Protein AF-A0A8H3I2L7-F1 (afdb_monomer_lite)

InterPro domains:
  IPR019446 25S rRNA (uridine-N(3))-methyltransferase BMT5-like [PF10354] (1-152)
  IPR029063 S-adenosyl-L-methionine-dependent methyltransferase superfamily [SSF53335] (18-140)

Radius of gyration: 19.49 Å; chains: 1; bounding box: 41×76×43 Å

Foldseek 3Di:
DEAEELADPVVCCVQEVCVVVVVVVQVPDPPYHYAYNAQLLAAQDPPRRPHPPPDDHQDFQAAQEAEDEADAPPDPDPDQVVRLVVSLVSLLSNLLNCVRRHHPNHKYKYKHFDDPPRVVSVSQVSLVVNQKHFPDKDKDDQVVPPPDADADPRHDDPDDPDGPNPTIMMMTIITGHPPDDSDDDDPPDDDPDDDDDDD

Sequence (199 aa):
MVATSYDTVSTLRSKYPQAASNLAALEAEENCIVRHGVDATKLGKPGVAEGAGGGKAVKKGGFDRVVFNFPHVGGLTKDLNRQVRHNQELLVGFFKAALPLLAPSGSIIVTIFDGEPYELWNIRDLARHVGLKVERSFKFQASAYPGYQHARTLGNIEGGGWKGVDRPARTYIFAVKDGAPQEAPRSKKKNEDSDSDDD

pLDDT: mean 83.23, std 19.26, range [33.75, 98.75]

Secondary structure (DSSP, 8-state):
-EEE-SS-HHHHHHH-TTHHHHHHHHHHSTT-EEE-S--TTSTTSTTTS--TTT--PPPTT-EEEEEEES----SS-S-HHHHHHHHHHHHHHHHHHHGGGEEEEEEEEEEEESSTTTGGG-HHHHHHHTTEEEEEEEE--GGGSTT----BTTB---SS---GGGS-EEEEEEEEPTT--------------------

Structure (mmCIF, N/CA/C/O backbone):
data_AF-A0A8H3I2L7-F1
#
_entry.id   AF-A0A8H3I2L7-F1
#
loop_
_atom_site.group_PDB
_atom_site.id
_atom_site.type_symbol
_atom_site.label_atom_id
_atom_site.label_alt_id
_atom_site.label_comp_id
_atom_site.label_asym_id
_atom_site.label_entity_id
_atom_site.label_seq_id
_atom_site.pdbx_PDB_ins_code
_atom_site.Cartn_x
_atom_site.Cartn_y
_atom_site.Cartn_z
_atom_site.occupancy
_atom_site.B_iso_or_equiv
_atom_site.auth_seq_id
_atom_site.auth_comp_id
_atom_site.auth_asym_id
_atom_site.auth_atom_id
_atom_site.pdbx_PDB_model_num
ATOM 1 N N . MET A 1 1 ? -14.959 -8.636 -1.221 1.00 88.19 1 MET A N 1
ATOM 2 C CA . MET A 1 1 ? -13.610 -8.009 -1.241 1.00 88.19 1 MET A CA 1
ATOM 3 C C . MET A 1 1 ? -13.607 -6.822 -2.205 1.00 88.19 1 MET A C 1
ATOM 5 O O . MET A 1 1 ? -14.416 -6.809 -3.118 1.00 88.19 1 MET A O 1
ATOM 9 N N . VAL A 1 2 ? -12.727 -5.828 -2.037 1.00 92.19 2 VAL A N 1
ATOM 10 C CA . VAL A 1 2 ? -12.500 -4.785 -3.059 1.00 92.19 2 VAL A CA 1
ATOM 11 C C . VAL A 1 2 ? -11.040 -4.841 -3.495 1.00 92.19 2 VAL A C 1
ATOM 13 O O . VAL A 1 2 ? -10.154 -4.669 -2.661 1.00 92.19 2 VAL A O 1
ATOM 16 N N . ALA A 1 3 ? -10.798 -5.090 -4.779 1.00 93.56 3 ALA A N 1
ATOM 17 C CA . ALA A 1 3 ? -9.470 -5.134 -5.378 1.00 93.56 3 ALA A CA 1
ATOM 18 C C . ALA A 1 3 ? -9.266 -3.906 -6.271 1.00 93.56 3 ALA A C 1
ATOM 20 O O . ALA A 1 3 ? -10.126 -3.569 -7.085 1.00 93.56 3 ALA A O 1
ATOM 21 N N . THR A 1 4 ? -8.135 -3.220 -6.119 1.00 93.12 4 THR A N 1
ATOM 22 C CA . THR A 1 4 ? -7.860 -1.970 -6.837 1.00 93.12 4 THR A CA 1
ATOM 23 C C . THR A 1 4 ? -6.488 -1.987 -7.497 1.00 93.12 4 THR A C 1
ATOM 25 O O . THR A 1 4 ? -5.522 -2.411 -6.863 1.00 93.12 4 THR A O 1
ATOM 28 N N . SER A 1 5 ? -6.371 -1.449 -8.712 1.00 93.75 5 SER A N 1
ATOM 29 C CA . SER A 1 5 ? -5.081 -1.156 -9.353 1.00 93.75 5 SER A CA 1
ATOM 30 C C . SER A 1 5 ? -4.942 0.323 -9.707 1.00 93.75 5 SER A C 1
ATOM 32 O O . SER A 1 5 ? -5.925 0.979 -10.052 1.00 93.75 5 SER A O 1
ATOM 34 N N . TYR A 1 6 ? -3.705 0.828 -9.675 1.00 92.94 6 TYR A N 1
ATOM 35 C CA . TYR A 1 6 ? -3.388 2.192 -10.111 1.00 92.94 6 TYR A CA 1
ATOM 36 C C . TYR A 1 6 ? -3.520 2.356 -11.626 1.00 92.94 6 TYR A C 1
ATOM 38 O O . TYR A 1 6 ? -4.138 3.302 -12.100 1.00 92.94 6 TYR A O 1
ATOM 46 N N . ASP A 1 7 ? -2.977 1.408 -12.390 1.00 92.88 7 ASP A N 1
ATOM 47 C CA . ASP A 1 7 ? -3.101 1.408 -13.844 1.00 92.88 7 ASP A CA 1
ATOM 48 C C . ASP A 1 7 ? -4.568 1.216 -14.271 1.00 92.88 7 ASP A C 1
ATOM 50 O O . ASP A 1 7 ? -5.354 0.542 -13.589 1.00 92.88 7 ASP A O 1
ATOM 54 N N . THR A 1 8 ? -4.926 1.781 -15.428 1.00 93.88 8 THR A N 1
ATOM 55 C CA . THR A 1 8 ? -6.157 1.423 -16.147 1.00 93.88 8 THR A CA 1
ATOM 56 C C . THR A 1 8 ? -6.118 -0.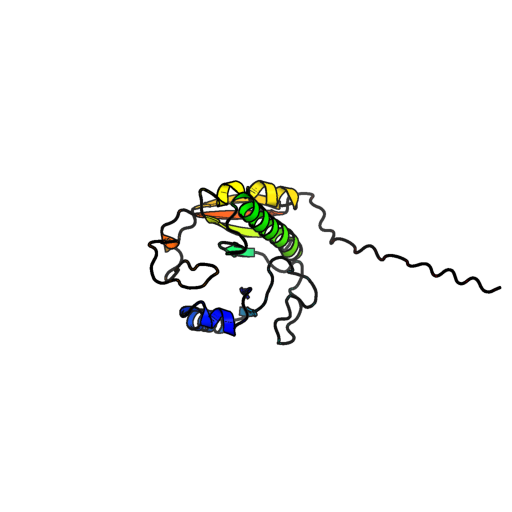054 -16.544 1.00 93.88 8 THR A C 1
ATOM 58 O O . THR A 1 8 ? -5.044 -0.648 -16.653 1.00 93.88 8 THR A O 1
ATOM 61 N N . VAL A 1 9 ? -7.277 -0.659 -16.823 1.00 93.25 9 VAL A N 1
ATOM 62 C CA . VAL A 1 9 ? -7.341 -2.075 -17.230 1.00 93.25 9 VAL A CA 1
ATOM 63 C C . VAL A 1 9 ? -6.502 -2.369 -18.483 1.00 93.25 9 VAL A C 1
ATOM 65 O O . VAL A 1 9 ? -5.850 -3.409 -18.555 1.00 93.25 9 VAL A O 1
ATOM 68 N N . SER A 1 10 ? -6.461 -1.440 -19.446 1.00 93.44 10 SER A N 1
ATOM 69 C CA . SER A 1 10 ? -5.661 -1.569 -20.669 1.00 93.44 10 SER A CA 1
ATOM 70 C C . SER A 1 10 ? -4.161 -1.568 -20.370 1.00 93.44 10 SER A C 1
ATOM 72 O O . SER A 1 10 ? -3.449 -2.478 -20.792 1.00 93.44 10 SER A O 1
ATOM 74 N N . THR A 1 11 ? -3.688 -0.602 -19.580 1.00 93.69 11 THR A N 1
ATOM 75 C CA . THR A 1 11 ? -2.281 -0.507 -19.170 1.00 93.69 11 THR A CA 1
ATOM 76 C C . THR A 1 11 ? -1.864 -1.711 -18.329 1.00 93.69 11 THR A C 1
ATOM 78 O O . THR A 1 11 ? -0.794 -2.274 -18.552 1.00 93.69 11 THR A O 1
ATOM 81 N N . LEU A 1 12 ? -2.721 -2.152 -17.404 1.00 93.12 12 LEU A N 1
ATOM 82 C CA . LEU A 1 12 ? -2.476 -3.322 -16.564 1.00 93.12 12 LEU A CA 1
ATOM 83 C C . LEU A 1 12 ? -2.276 -4.586 -17.416 1.00 93.12 12 LEU A C 1
ATOM 85 O O . LEU A 1 12 ? -1.280 -5.286 -17.247 1.00 93.12 12 LEU A O 1
ATOM 89 N N . ARG A 1 13 ? -3.177 -4.851 -18.373 1.00 93.44 13 ARG A N 1
ATOM 90 C CA . ARG A 1 13 ? -3.076 -6.007 -19.284 1.00 93.44 13 ARG A CA 1
ATOM 91 C C . ARG A 1 13 ? -1.855 -5.932 -20.200 1.00 93.44 13 ARG A C 1
ATOM 93 O O . ARG A 1 13 ? -1.279 -6.965 -20.515 1.00 93.44 13 ARG A O 1
ATOM 100 N N . SER A 1 14 ? -1.443 -4.727 -20.597 1.00 92.19 14 SER A N 1
ATOM 101 C CA . SER A 1 14 ? -0.243 -4.538 -21.416 1.00 92.19 14 SER A CA 1
ATOM 102 C C . SER A 1 14 ? 1.053 -4.771 -20.635 1.00 92.19 14 SER A C 1
ATOM 104 O O . SER A 1 14 ? 1.995 -5.327 -21.190 1.00 92.19 14 SER A O 1
ATOM 106 N N . LYS A 1 15 ? 1.131 -4.328 -19.374 1.00 90.62 15 LYS A N 1
ATOM 107 C CA . LYS A 1 15 ? 2.342 -4.455 -18.544 1.00 90.62 15 LYS A CA 1
ATOM 108 C C . LYS A 1 15 ? 2.538 -5.859 -17.973 1.00 90.62 15 LYS A C 1
ATOM 110 O O . LYS A 1 15 ? 3.674 -6.269 -17.727 1.00 90.62 15 LYS A O 1
ATOM 115 N N . TYR A 1 16 ? 1.437 -6.561 -17.711 1.00 91.00 16 TYR A N 1
ATOM 116 C CA . TYR A 1 16 ? 1.426 -7.821 -16.976 1.00 91.00 16 TYR A CA 1
ATOM 117 C C . TYR A 1 16 ? 0.598 -8.861 -17.748 1.00 91.00 16 TYR A C 1
ATOM 119 O O . TYR A 1 16 ? -0.628 -8.878 -17.615 1.00 91.00 16 TYR A O 1
ATOM 127 N N . PRO A 1 17 ? 1.232 -9.754 -18.531 1.00 88.81 17 PRO A N 1
ATOM 128 C CA . PRO A 1 17 ? 0.531 -10.802 -19.280 1.00 88.81 17 PRO A CA 1
ATOM 129 C C . PRO A 1 17 ? -0.399 -11.668 -18.412 1.00 88.81 17 PRO A C 1
ATOM 131 O O . PRO A 1 17 ? -1.497 -12.031 -18.828 1.00 88.81 17 PRO A O 1
ATOM 134 N N . GLN A 1 18 ? -0.002 -11.927 -17.164 1.00 89.50 18 GLN A N 1
ATOM 135 C CA . GLN A 1 18 ? -0.777 -12.673 -16.170 1.00 89.50 18 GLN A CA 1
ATOM 136 C C . GLN A 1 18 ? -1.976 -11.899 -15.591 1.00 89.50 18 GLN A C 1
ATOM 138 O O . GLN A 1 18 ? -2.785 -12.469 -14.861 1.00 89.50 18 GLN A O 1
ATOM 143 N N . ALA A 1 19 ? -2.121 -10.599 -15.875 1.00 92.94 19 ALA A N 1
ATOM 144 C CA . ALA A 1 19 ? -3.238 -9.817 -15.348 1.00 92.94 19 ALA A CA 1
ATOM 145 C C . ALA A 1 19 ? -4.587 -10.361 -15.823 1.00 92.94 19 ALA A C 1
ATOM 147 O O . ALA A 1 19 ? -5.535 -10.345 -15.051 1.00 92.94 19 ALA A O 1
ATOM 148 N N . ALA A 1 20 ? -4.683 -10.877 -17.052 1.00 93.06 20 ALA A N 1
ATOM 149 C CA . ALA A 1 20 ? -5.943 -11.399 -17.576 1.00 93.06 20 ALA A CA 1
ATOM 150 C C . ALA A 1 20 ? -6.497 -12.553 -16.721 1.00 93.06 20 ALA A C 1
ATOM 152 O O . ALA A 1 20 ? -7.667 -12.517 -16.346 1.00 93.06 20 ALA A O 1
ATOM 153 N N . SER A 1 21 ? -5.657 -13.530 -16.363 1.00 93.88 21 SER A N 1
ATOM 154 C CA . SER A 1 21 ? -6.062 -14.649 -15.504 1.00 93.88 21 SER A CA 1
ATOM 155 C C . SER A 1 21 ? -6.340 -14.203 -14.070 1.00 93.88 21 SER A C 1
ATOM 157 O O . SER A 1 21 ? -7.305 -14.662 -13.469 1.00 93.88 21 SER A O 1
ATOM 159 N N . ASN A 1 22 ? -5.542 -13.273 -13.533 1.00 94.12 22 ASN A N 1
ATOM 160 C CA . ASN A 1 22 ? -5.754 -12.742 -12.184 1.00 94.12 22 ASN A CA 1
ATOM 161 C C . ASN A 1 22 ? -7.081 -11.980 -12.071 1.00 94.12 22 ASN A C 1
ATOM 163 O O . ASN A 1 22 ? -7.787 -12.127 -11.079 1.00 94.12 22 ASN A O 1
ATOM 167 N N . LEU A 1 23 ? -7.429 -11.177 -13.082 1.00 94.75 23 LEU A N 1
ATOM 168 C CA . LEU A 1 23 ? -8.702 -10.457 -13.124 1.00 94.75 23 LEU A CA 1
ATOM 169 C C . LEU A 1 23 ? -9.877 -11.421 -13.244 1.00 94.75 23 LEU A C 1
ATOM 171 O O . LEU A 1 23 ? -10.812 -11.298 -12.467 1.00 94.75 23 LEU A O 1
ATOM 175 N N . ALA A 1 24 ? -9.790 -12.415 -14.133 1.00 94.75 24 ALA A N 1
ATOM 176 C CA . ALA A 1 24 ? -10.836 -13.425 -14.270 1.00 94.75 24 ALA A CA 1
ATOM 177 C C . ALA A 1 24 ? -11.074 -14.188 -12.955 1.00 94.75 24 ALA A C 1
ATOM 179 O O . ALA A 1 24 ? -12.219 -14.398 -12.568 1.00 94.75 24 ALA A O 1
ATOM 180 N N . ALA A 1 25 ? -10.002 -14.549 -12.238 1.00 94.88 25 ALA A N 1
ATOM 181 C CA . ALA A 1 25 ? -10.115 -15.175 -10.924 1.00 94.88 25 ALA A CA 1
ATOM 182 C C . ALA A 1 25 ? -10.798 -14.247 -9.906 1.00 94.88 25 ALA A C 1
ATOM 184 O O . ALA A 1 25 ? -11.703 -14.678 -9.208 1.00 94.88 25 ALA A O 1
ATOM 185 N N . LEU A 1 26 ? -10.416 -12.966 -9.849 1.00 94.50 26 LEU A N 1
ATOM 186 C CA . LEU A 1 26 ? -11.034 -11.993 -8.941 1.00 94.50 26 LEU A CA 1
ATOM 187 C C . LEU A 1 26 ? -12.505 -11.719 -9.265 1.00 94.50 26 LEU A C 1
ATOM 189 O O . LEU A 1 26 ? -13.293 -11.548 -8.346 1.00 94.50 26 LEU A O 1
ATOM 193 N N . GLU A 1 27 ? -12.863 -11.635 -10.543 1.00 92.81 27 GLU A N 1
ATOM 194 C CA . GLU A 1 27 ? -14.232 -11.378 -11.008 1.00 92.81 27 GLU A CA 1
ATOM 195 C C . GLU A 1 27 ? -15.152 -12.590 -10.803 1.00 92.81 27 GLU A C 1
ATOM 197 O O . GLU A 1 27 ? -16.362 -12.418 -10.675 1.00 92.81 27 GLU A O 1
ATOM 202 N N . ALA A 1 28 ? -14.588 -13.800 -10.739 1.00 95.06 28 ALA A N 1
ATOM 203 C CA . ALA A 1 28 ? -15.321 -15.018 -10.409 1.00 95.06 28 ALA A CA 1
ATOM 204 C C . ALA A 1 28 ? -15.640 -15.150 -8.907 1.00 95.06 28 ALA A C 1
ATOM 206 O O . ALA A 1 28 ? -16.542 -15.903 -8.544 1.00 95.06 28 ALA A O 1
ATOM 207 N N . GLU A 1 29 ? -14.924 -14.433 -8.034 1.00 93.62 29 GLU A N 1
ATOM 208 C CA . GLU A 1 29 ? -15.165 -14.453 -6.589 1.00 93.62 29 GLU A CA 1
ATOM 209 C C . GLU A 1 29 ? -16.443 -13.690 -6.223 1.00 93.62 29 GLU A C 1
ATOM 211 O O . GLU A 1 29 ? -16.619 -12.509 -6.547 1.00 93.62 29 GLU A O 1
ATOM 216 N N . GLU A 1 30 ? -17.324 -14.342 -5.464 1.00 91.56 30 GLU A N 1
ATOM 217 C CA . GLU A 1 30 ? -18.565 -13.722 -5.016 1.00 91.56 30 GLU A CA 1
ATOM 218 C C . GLU A 1 30 ? -18.274 -12.481 -4.154 1.00 91.56 30 GLU A C 1
ATOM 220 O O . GLU A 1 30 ? -17.396 -12.468 -3.285 1.00 91.56 30 GLU A O 1
ATOM 225 N N . ASN A 1 31 ? -19.028 -11.403 -4.379 1.00 86.12 31 ASN A N 1
ATOM 226 C CA . ASN A 1 31 ? -18.872 -10.137 -3.658 1.00 86.12 31 ASN A CA 1
ATOM 227 C C . ASN A 1 31 ? -17.474 -9.494 -3.810 1.00 86.12 31 ASN A C 1
ATOM 229 O O . ASN A 1 31 ? -17.070 -8.670 -2.975 1.00 86.12 31 ASN A O 1
ATOM 233 N N . CYS A 1 32 ? -16.712 -9.848 -4.850 1.00 90.25 32 CYS A N 1
ATOM 234 C CA . CYS A 1 32 ? -15.482 -9.164 -5.224 1.00 90.25 32 CYS A CA 1
ATOM 235 C C . CYS A 1 32 ? -15.772 -8.004 -6.185 1.00 90.25 32 CYS A C 1
ATOM 237 O O . CYS A 1 32 ? -16.440 -8.160 -7.201 1.00 90.25 32 CYS A O 1
ATOM 239 N N . ILE A 1 33 ? -15.277 -6.811 -5.857 1.00 90.50 33 ILE A N 1
ATOM 240 C CA . ILE A 1 33 ? -15.399 -5.621 -6.702 1.00 90.50 33 ILE A CA 1
ATOM 241 C C . ILE A 1 33 ? -14.002 -5.244 -7.176 1.00 90.50 33 ILE A C 1
ATOM 243 O O . ILE A 1 33 ? -13.157 -4.865 -6.363 1.00 90.50 33 ILE A O 1
ATOM 247 N N . VAL A 1 34 ? -13.779 -5.296 -8.486 1.00 91.81 34 VAL A N 1
ATOM 248 C CA . VAL A 1 34 ? -12.514 -4.899 -9.113 1.00 91.81 34 VAL A CA 1
ATOM 249 C C . VAL A 1 34 ? -12.618 -3.461 -9.628 1.00 91.81 34 VAL A C 1
ATOM 251 O O . VAL A 1 34 ? -13.594 -3.090 -10.278 1.00 91.81 34 VAL A O 1
ATOM 254 N N . ARG A 1 35 ? -11.627 -2.617 -9.312 1.00 91.75 35 ARG A N 1
ATOM 255 C CA . ARG A 1 35 ? -11.541 -1.222 -9.781 1.00 91.75 35 ARG A CA 1
ATOM 256 C C . ARG A 1 35 ? -10.142 -0.907 -10.314 1.00 91.75 35 ARG A C 1
ATOM 258 O O . ARG A 1 35 ? -9.137 -1.366 -9.778 1.00 91.75 35 ARG A O 1
ATOM 265 N N . HIS A 1 36 ? -10.080 -0.063 -11.334 1.00 92.75 36 HIS A N 1
ATOM 266 C CA . HIS A 1 36 ? -8.841 0.360 -11.993 1.00 92.75 36 HIS A CA 1
ATOM 267 C C . HIS A 1 36 ? -8.719 1.885 -11.979 1.00 92.75 36 HIS A C 1
ATOM 269 O O . HIS A 1 36 ? -9.726 2.574 -11.811 1.00 92.75 36 HIS A O 1
ATOM 275 N N . GLY A 1 37 ? -7.510 2.417 -12.173 1.00 91.62 37 GLY A N 1
ATOM 276 C CA . GLY A 1 37 ? -7.281 3.865 -12.109 1.00 91.62 37 GLY A CA 1
ATOM 277 C C . GLY A 1 37 ? -7.318 4.438 -10.688 1.00 91.62 37 GLY A C 1
ATOM 278 O O . GLY A 1 37 ? -7.550 5.632 -10.516 1.00 91.62 37 GLY A O 1
ATOM 279 N N . VAL A 1 38 ? -7.151 3.602 -9.659 1.00 91.56 38 VAL A N 1
ATOM 280 C CA . VAL A 1 38 ? -7.304 4.013 -8.259 1.00 91.56 38 VAL A CA 1
ATOM 281 C C . VAL A 1 38 ? -5.963 4.467 -7.690 1.00 91.56 38 VAL A C 1
ATOM 283 O O . VAL A 1 38 ? -5.046 3.673 -7.486 1.00 91.56 38 VAL A O 1
ATOM 286 N N . ASP A 1 39 ? -5.874 5.753 -7.361 1.00 93.19 39 ASP A N 1
ATOM 287 C CA . ASP A 1 39 ? -4.757 6.320 -6.607 1.00 93.19 39 ASP A CA 1
ATOM 288 C C . ASP A 1 39 ? -4.913 6.013 -5.108 1.00 93.19 39 ASP A C 1
ATOM 290 O O . ASP A 1 39 ? -5.777 6.565 -4.417 1.00 93.19 39 ASP A O 1
ATOM 294 N N . ALA A 1 40 ? -4.041 5.142 -4.596 1.00 94.56 40 ALA A N 1
ATOM 295 C CA . ALA A 1 40 ? -4.032 4.706 -3.202 1.00 94.56 40 ALA A CA 1
ATOM 296 C C . ALA A 1 40 ? -3.800 5.853 -2.194 1.00 94.56 40 ALA A C 1
ATOM 298 O O . ALA A 1 40 ? -4.120 5.708 -1.018 1.00 94.56 40 ALA A O 1
ATOM 299 N N . THR A 1 41 ? -3.296 7.013 -2.628 1.00 94.75 41 THR A N 1
ATOM 300 C CA . THR A 1 41 ? -3.127 8.208 -1.776 1.00 94.75 41 THR A CA 1
ATOM 301 C C . THR A 1 41 ? -4.380 9.084 -1.703 1.00 94.75 41 THR A C 1
ATOM 303 O O . THR A 1 41 ? -4.429 10.070 -0.964 1.00 94.75 41 THR A O 1
ATOM 306 N N . LYS A 1 42 ? -5.417 8.738 -2.469 1.00 91.12 42 LYS A N 1
ATOM 307 C CA . LYS A 1 42 ? -6.661 9.505 -2.601 1.00 91.12 42 LYS A CA 1
ATOM 308 C C . LYS A 1 42 ? -7.907 8.656 -2.313 1.00 91.12 42 LYS A C 1
ATOM 310 O O . LYS A 1 42 ? -9.017 9.043 -2.679 1.00 91.12 42 LYS A O 1
ATOM 315 N N . LEU A 1 43 ? -7.732 7.528 -1.624 1.00 86.12 43 LEU A N 1
ATOM 316 C CA . LEU A 1 43 ? -8.821 6.678 -1.144 1.00 86.12 43 LEU A CA 1
ATOM 317 C C . LEU A 1 43 ? -9.819 7.471 -0.279 1.00 86.12 43 LEU A C 1
ATOM 319 O O . LEU A 1 43 ? -9.456 8.412 0.427 1.00 86.12 43 LEU A O 1
ATOM 323 N N . GLY A 1 44 ? -11.101 7.105 -0.361 1.00 68.25 44 GLY A N 1
ATOM 324 C CA . GLY A 1 44 ? -12.172 7.721 0.432 1.00 68.25 44 GLY A CA 1
ATOM 325 C C . GLY A 1 44 ? -12.623 9.119 -0.020 1.00 68.25 44 GLY A C 1
ATOM 326 O O . GLY A 1 44 ? -13.533 9.677 0.596 1.00 68.25 44 GLY A O 1
ATOM 327 N N . LYS A 1 45 ? -12.037 9.686 -1.085 1.00 65.50 45 LYS A N 1
ATOM 328 C CA . LYS A 1 45 ? -12.558 10.899 -1.735 1.00 65.50 45 LYS A CA 1
ATOM 329 C C . LYS A 1 45 ? -13.718 10.553 -2.689 1.00 65.50 45 LYS A C 1
ATOM 331 O O . LYS A 1 45 ? -13.611 9.550 -3.405 1.00 65.50 45 LYS A O 1
ATOM 336 N N . PRO A 1 46 ? -14.795 11.365 -2.737 1.00 53.16 46 PRO A N 1
ATOM 337 C CA . PRO A 1 46 ? -15.819 11.261 -3.783 1.00 53.16 46 PRO A CA 1
ATOM 338 C C . PRO A 1 46 ? -15.157 11.296 -5.171 1.00 53.16 46 PRO A C 1
ATOM 340 O O . PRO A 1 46 ? -14.199 12.048 -5.355 1.00 53.16 46 PRO A O 1
ATOM 343 N N . GLY A 1 47 ? -15.592 10.458 -6.116 1.00 53.03 47 GLY A N 1
ATOM 344 C CA . GLY A 1 47 ? -15.032 10.425 -7.476 1.00 53.03 47 GLY A CA 1
ATOM 345 C C . GLY A 1 47 ? -13.721 9.650 -7.682 1.00 53.03 47 GLY A C 1
ATOM 346 O O . GLY A 1 47 ? -13.426 9.262 -8.803 1.00 53.03 47 GLY A O 1
ATOM 347 N N . VAL A 1 48 ? -12.924 9.354 -6.644 1.00 48.09 48 VAL A N 1
ATOM 348 C CA . VAL A 1 48 ? -11.628 8.645 -6.827 1.00 48.09 48 VAL A CA 1
ATOM 349 C C . VAL A 1 48 ? -11.774 7.124 -6.780 1.00 48.09 48 VAL A C 1
ATOM 351 O O . VAL A 1 48 ? -10.988 6.386 -7.367 1.00 48.09 48 VAL A O 1
ATOM 354 N N . ALA A 1 49 ? -12.813 6.639 -6.103 1.00 46.34 49 ALA A N 1
ATOM 355 C CA . ALA A 1 49 ? -13.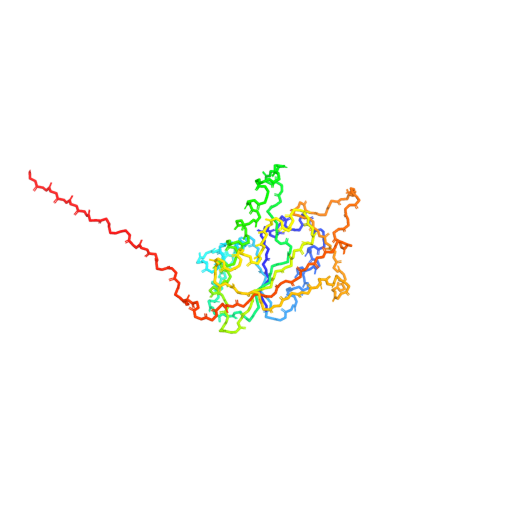195 5.236 -6.180 1.00 46.34 49 ALA A CA 1
ATOM 356 C C . ALA A 1 49 ? -14.210 4.966 -7.306 1.00 46.34 49 ALA A C 1
ATOM 358 O O . ALA A 1 49 ? -14.600 3.819 -7.509 1.00 46.34 49 ALA A O 1
ATOM 359 N N . GLU A 1 50 ? -14.624 5.998 -8.035 1.00 42.59 50 GLU A N 1
ATOM 360 C CA . GLU A 1 50 ? -15.422 5.894 -9.252 1.00 42.59 50 GLU A CA 1
ATOM 361 C C . GLU A 1 50 ? -14.464 5.638 -10.421 1.00 42.59 50 GLU A C 1
ATOM 363 O O . GLU A 1 50 ? -14.198 6.501 -11.250 1.00 42.59 50 GLU A O 1
ATOM 368 N N . GLY A 1 51 ? -13.913 4.421 -10.496 1.00 39.16 51 GLY A N 1
ATOM 369 C CA . GLY A 1 51 ? -13.467 3.917 -11.799 1.00 39.16 51 GLY A CA 1
ATOM 370 C C . GLY A 1 51 ? -14.626 4.053 -12.796 1.00 39.16 51 GLY A C 1
ATOM 371 O O . GLY A 1 51 ? -15.774 4.010 -12.354 1.00 39.16 51 GLY A O 1
ATOM 372 N N . ALA A 1 52 ? -14.319 4.251 -14.084 1.00 36.97 52 ALA A N 1
ATOM 373 C CA . ALA A 1 52 ? -15.182 4.669 -15.208 1.00 36.97 52 ALA A CA 1
ATOM 374 C C . ALA A 1 52 ? -16.510 3.887 -15.440 1.00 36.97 52 ALA A C 1
ATOM 376 O O . ALA A 1 52 ? -16.800 3.436 -16.541 1.00 36.97 52 ALA A O 1
ATOM 377 N N . GLY A 1 53 ? -17.334 3.735 -14.409 1.00 37.34 53 GLY A N 1
ATOM 378 C CA . GLY A 1 53 ? -18.497 2.856 -14.340 1.00 37.34 53 GLY A CA 1
ATOM 379 C C . GLY A 1 53 ? -19.393 3.141 -13.130 1.00 37.34 53 GLY A C 1
ATOM 380 O O . GLY A 1 53 ? -19.974 2.214 -12.578 1.00 37.34 53 GLY A O 1
ATOM 381 N N . GLY A 1 54 ? -19.485 4.401 -12.678 1.00 37.59 54 GLY A N 1
ATOM 382 C CA . GLY A 1 54 ? -20.541 4.853 -11.752 1.00 37.59 54 GLY A CA 1
ATOM 383 C C . GLY A 1 54 ? -20.626 4.112 -10.408 1.00 37.59 54 GLY A C 1
ATOM 384 O O . GLY A 1 54 ? -21.701 4.009 -9.818 1.00 37.59 54 GLY A O 1
ATOM 385 N N . GLY A 1 55 ? -19.519 3.546 -9.922 1.00 44.16 55 GLY A N 1
ATOM 386 C CA . GLY A 1 55 ? -19.507 2.744 -8.700 1.00 44.16 55 GLY A CA 1
ATOM 387 C C . GLY A 1 55 ? -19.553 3.598 -7.431 1.00 44.16 55 GLY A C 1
ATOM 388 O O . GLY A 1 55 ? -18.724 4.485 -7.256 1.00 44.16 55 GLY A O 1
ATOM 389 N N . LYS A 1 56 ? -20.461 3.279 -6.494 1.00 49.66 56 LYS A N 1
ATOM 390 C CA . LYS A 1 56 ? -20.576 3.951 -5.182 1.00 49.66 56 LYS A CA 1
ATOM 391 C C . LYS A 1 56 ? -19.208 4.134 -4.501 1.00 49.66 56 LYS A C 1
ATOM 393 O O . LYS A 1 56 ? -18.360 3.226 -4.517 1.00 49.66 56 LYS A O 1
ATOM 398 N N . ALA A 1 57 ? -19.027 5.295 -3.865 1.00 56.19 57 ALA A N 1
ATOM 399 C CA . ALA A 1 57 ? -17.867 5.609 -3.038 1.00 56.19 57 ALA A CA 1
ATOM 400 C C . ALA A 1 57 ? -17.584 4.487 -2.025 1.00 56.19 57 ALA A C 1
ATOM 402 O O . ALA A 1 57 ? -18.502 3.877 -1.472 1.00 56.19 57 ALA A O 1
ATOM 403 N N . VAL A 1 58 ? -16.302 4.212 -1.784 1.00 65.00 58 VAL A N 1
ATOM 404 C CA . VAL A 1 58 ? -15.879 3.219 -0.791 1.00 65.00 58 VAL A CA 1
ATOM 405 C C . VAL A 1 58 ? -16.359 3.682 0.587 1.00 65.00 58 VAL A C 1
ATOM 407 O O . VAL A 1 58 ? -16.022 4.782 1.028 1.00 65.00 58 VAL A O 1
ATOM 410 N N . LYS A 1 59 ? -17.190 2.863 1.244 1.00 67.50 59 LYS A N 1
ATOM 411 C CA . LYS A 1 59 ? -17.814 3.197 2.530 1.00 67.50 59 LYS A CA 1
ATOM 412 C C . LYS A 1 59 ? -16.729 3.437 3.589 1.00 67.50 59 LYS A C 1
ATOM 414 O O . LYS A 1 59 ? -15.879 2.577 3.810 1.00 67.50 59 LYS A O 1
ATOM 419 N N . LYS A 1 60 ? -16.780 4.596 4.256 1.00 75.94 60 LYS A N 1
ATOM 420 C CA . LYS A 1 60 ? -15.963 4.867 5.450 1.00 75.94 60 LYS A CA 1
ATOM 421 C C . LYS A 1 60 ? -16.301 3.860 6.550 1.00 75.94 60 LYS A C 1
ATOM 423 O O . LYS A 1 60 ? -17.462 3.479 6.691 1.00 75.94 60 LYS A O 1
ATOM 428 N N . GLY A 1 61 ? -15.304 3.452 7.328 1.00 79.81 61 GLY A N 1
ATOM 429 C CA . GLY A 1 61 ? -15.513 2.539 8.453 1.00 79.81 61 GLY A CA 1
ATOM 430 C C . GLY A 1 61 ? -15.898 1.101 8.083 1.00 79.81 61 GLY A C 1
ATOM 431 O O . GLY A 1 61 ? -16.461 0.401 8.917 1.00 79.81 61 GLY A O 1
ATOM 432 N N . GLY A 1 62 ? -15.691 0.680 6.831 1.00 86.44 62 GLY A N 1
ATOM 433 C CA . GLY A 1 62 ? -16.219 -0.582 6.303 1.00 86.44 62 GLY A CA 1
ATOM 434 C C . GLY A 1 62 ? -15.215 -1.728 6.171 1.00 86.44 62 GLY A C 1
ATOM 435 O O . GLY A 1 62 ? -15.631 -2.820 5.800 1.00 86.44 62 GLY A O 1
ATOM 436 N N . PHE A 1 63 ? -13.920 -1.497 6.412 1.00 93.06 63 PHE A N 1
ATOM 437 C CA . PHE A 1 63 ? -12.871 -2.484 6.131 1.00 93.06 63 PHE A CA 1
ATOM 438 C C . PHE A 1 63 ? -12.190 -2.978 7.401 1.00 93.06 63 PHE A C 1
ATOM 440 O O . PHE A 1 63 ? -11.551 -2.204 8.113 1.00 93.06 63 PHE A O 1
ATOM 447 N N . ASP A 1 64 ? -12.227 -4.289 7.630 1.00 95.62 64 ASP A N 1
ATOM 448 C CA . ASP A 1 64 ? -11.425 -4.930 8.678 1.00 95.62 64 ASP A CA 1
ATOM 449 C C . ASP A 1 64 ? -9.933 -4.920 8.329 1.00 95.62 64 ASP A C 1
ATOM 451 O O . ASP A 1 64 ? -9.064 -4.838 9.199 1.00 95.62 64 ASP A O 1
ATOM 455 N N . ARG A 1 65 ? -9.612 -5.007 7.033 1.00 96.81 65 ARG A N 1
ATOM 456 C CA . ARG A 1 65 ? -8.241 -5.051 6.518 1.00 96.81 65 ARG A CA 1
ATOM 457 C C . ARG A 1 65 ? -8.132 -4.205 5.252 1.00 96.81 65 ARG A C 1
ATOM 459 O O . ARG A 1 65 ? -8.905 -4.391 4.316 1.00 96.81 65 ARG A O 1
ATOM 466 N N . VAL A 1 66 ? -7.137 -3.322 5.206 1.00 97.25 66 VAL A N 1
ATOM 467 C CA . VAL A 1 66 ? -6.719 -2.611 3.987 1.00 97.25 66 VAL A CA 1
ATOM 468 C C . VAL A 1 66 ? -5.274 -2.993 3.694 1.00 97.25 66 VAL A C 1
ATOM 470 O O . VAL A 1 66 ? -4.403 -2.794 4.536 1.00 97.25 66 VAL A O 1
ATOM 473 N N . VAL A 1 67 ? -5.013 -3.571 2.522 1.00 98.00 67 VAL A N 1
ATOM 474 C CA . VAL A 1 67 ? -3.715 -4.179 2.191 1.00 98.00 67 VAL A CA 1
ATOM 475 C C . VAL A 1 67 ? -3.047 -3.419 1.049 1.00 98.00 67 VAL A C 1
ATOM 477 O O . VAL A 1 67 ? -3.683 -3.171 0.028 1.00 98.00 67 VAL A O 1
ATOM 480 N N . PHE A 1 68 ? -1.759 -3.097 1.191 1.00 98.00 68 PHE A N 1
ATOM 481 C CA . PHE A 1 68 ? -0.934 -2.563 0.107 1.00 98.00 68 PHE A CA 1
ATOM 482 C C . PHE A 1 68 ? 0.418 -3.278 0.071 1.00 98.00 68 PHE A C 1
ATOM 484 O O . PHE A 1 68 ? 1.304 -3.037 0.891 1.00 98.00 68 PHE A O 1
ATOM 491 N N . ASN A 1 69 ? 0.569 -4.205 -0.872 1.00 95.81 69 ASN A N 1
ATOM 492 C CA . ASN A 1 69 ? 1.788 -4.992 -1.015 1.00 95.81 69 ASN A CA 1
ATOM 493 C C . ASN A 1 69 ? 2.764 -4.313 -1.977 1.00 95.81 69 ASN A C 1
ATOM 495 O O . ASN A 1 69 ? 2.406 -3.998 -3.107 1.00 95.81 69 ASN A O 1
ATOM 499 N N . PHE A 1 70 ? 3.999 -4.134 -1.513 1.00 95.81 70 PHE A N 1
ATOM 500 C CA . PHE A 1 70 ? 5.133 -3.564 -2.241 1.00 95.81 70 PHE A CA 1
ATOM 501 C C . PHE A 1 70 ? 4.861 -2.181 -2.865 1.00 95.81 70 PHE A C 1
ATOM 503 O O . PHE A 1 70 ? 5.124 -1.987 -4.053 1.00 95.81 70 PHE A O 1
ATOM 510 N N . PRO A 1 71 ? 4.351 -1.200 -2.089 1.00 95.94 71 PRO A N 1
ATOM 511 C CA . PRO A 1 71 ? 4.140 0.152 -2.593 1.00 95.94 71 PRO A CA 1
ATOM 512 C C . PRO A 1 71 ? 5.463 0.771 -3.048 1.00 95.94 71 PRO A C 1
ATOM 514 O O . PRO A 1 71 ? 6.430 0.820 -2.287 1.00 95.94 71 PRO A O 1
ATOM 517 N N . HIS A 1 72 ? 5.505 1.255 -4.288 1.00 94.06 72 HIS A N 1
ATOM 518 C CA . HIS A 1 72 ? 6.661 1.951 -4.840 1.00 94.06 72 HIS A CA 1
ATOM 519 C C . HIS A 1 72 ? 6.215 2.878 -5.980 1.00 94.06 72 HIS A C 1
ATOM 521 O O . HIS A 1 72 ? 5.432 2.465 -6.832 1.00 94.06 72 HIS A O 1
ATOM 527 N N . VAL A 1 73 ? 6.728 4.111 -6.038 1.00 91.31 73 VAL A N 1
ATOM 528 C CA . VAL A 1 73 ? 6.343 5.080 -7.092 1.00 91.31 73 VAL A CA 1
ATOM 529 C C . VAL A 1 73 ? 6.913 4.720 -8.467 1.00 91.31 73 VAL A C 1
ATOM 531 O O . VAL A 1 73 ? 6.238 4.858 -9.476 1.00 91.31 73 VAL A O 1
ATOM 534 N N . GLY A 1 74 ? 8.142 4.195 -8.493 1.00 84.81 74 GLY A N 1
ATOM 535 C CA . GLY A 1 74 ? 8.808 3.653 -9.681 1.00 84.81 74 GLY A CA 1
ATOM 536 C C . GLY A 1 74 ? 9.258 4.716 -10.685 1.00 84.81 74 GLY A C 1
ATOM 537 O O . GLY A 1 74 ? 8.471 5.531 -11.138 1.00 84.81 74 GLY A O 1
ATOM 538 N N . GLY A 1 75 ? 10.535 4.701 -11.077 1.00 77.38 75 GLY A N 1
ATOM 539 C CA . GLY A 1 75 ? 11.009 5.405 -12.281 1.00 77.38 75 GLY A CA 1
ATOM 540 C C . GLY A 1 75 ? 10.968 6.943 -12.278 1.00 77.38 75 GLY A C 1
ATOM 541 O O . GLY A 1 75 ? 11.419 7.530 -13.254 1.00 77.38 75 GLY A O 1
ATOM 542 N N . LEU A 1 76 ? 10.489 7.600 -11.213 1.00 83.00 76 LEU A N 1
ATOM 543 C CA . LEU A 1 76 ? 10.385 9.068 -11.153 1.00 83.00 76 LEU A CA 1
ATOM 544 C C . LEU A 1 76 ? 11.742 9.783 -11.116 1.00 83.00 76 LEU A C 1
ATOM 546 O O . LEU A 1 76 ? 11.865 10.916 -11.569 1.00 83.00 76 LEU A O 1
ATOM 550 N N . THR A 1 77 ? 12.766 9.152 -10.544 1.00 87.31 77 THR A N 1
ATOM 551 C CA . THR A 1 77 ? 14.112 9.726 -10.433 1.00 87.31 77 THR A CA 1
ATOM 552 C C . THR A 1 77 ? 15.145 8.641 -10.154 1.00 87.31 77 THR A C 1
ATOM 554 O O . THR A 1 77 ? 14.808 7.581 -9.628 1.00 87.31 77 THR A O 1
ATOM 557 N N . LYS A 1 78 ? 16.405 8.906 -10.515 1.00 87.75 78 LYS A N 1
ATOM 558 C CA . LYS A 1 78 ? 17.561 8.056 -10.186 1.00 87.75 78 LYS A CA 1
ATOM 559 C C . LYS A 1 78 ? 18.277 8.502 -8.906 1.00 87.75 78 LYS A C 1
ATOM 561 O O . LYS A 1 78 ? 19.043 7.725 -8.351 1.00 87.75 78 LYS A O 1
ATOM 566 N N . ASP A 1 79 ? 18.008 9.713 -8.417 1.00 93.69 79 ASP A N 1
ATOM 567 C CA . ASP A 1 79 ? 18.585 10.223 -7.170 1.00 93.69 79 ASP A CA 1
ATOM 568 C C . ASP A 1 79 ? 18.000 9.481 -5.959 1.00 93.69 79 ASP A C 1
ATOM 570 O O . ASP A 1 79 ? 16.780 9.426 -5.788 1.00 93.69 79 ASP A O 1
ATOM 574 N N . LEU A 1 80 ? 18.866 8.900 -5.123 1.00 90.94 80 LEU A N 1
ATOM 575 C CA . LEU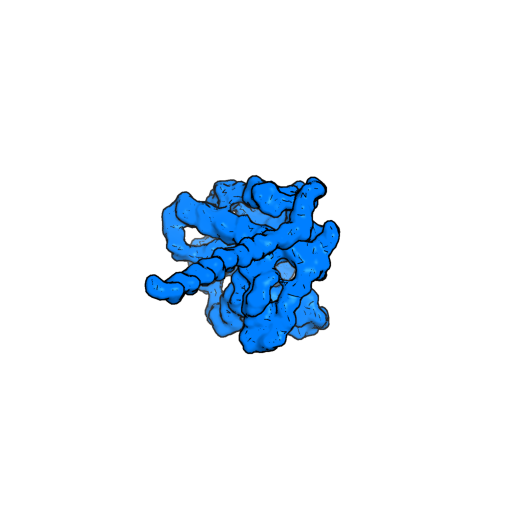 A 1 80 ? 18.454 8.072 -3.986 1.00 90.94 80 LEU A CA 1
ATOM 576 C C . LEU A 1 80 ? 17.575 8.848 -2.997 1.00 90.94 80 LEU A C 1
ATOM 578 O O . LEU A 1 80 ? 16.518 8.363 -2.600 1.00 90.94 80 LEU A O 1
ATOM 582 N N . ASN A 1 81 ? 17.967 10.070 -2.639 1.00 93.75 81 ASN A N 1
ATOM 583 C CA . ASN A 1 81 ? 17.253 10.869 -1.643 1.00 93.75 81 ASN A CA 1
ATOM 584 C C . ASN A 1 81 ? 15.864 11.281 -2.136 1.00 93.75 81 ASN A C 1
ATOM 586 O O . ASN A 1 81 ? 14.893 11.241 -1.380 1.00 93.75 81 ASN A O 1
ATOM 590 N N . ARG A 1 82 ? 15.738 11.650 -3.414 1.00 94.75 82 ARG A N 1
ATOM 591 C CA . ARG A 1 82 ? 14.438 11.931 -4.033 1.00 94.75 82 ARG A CA 1
ATOM 592 C C . ARG A 1 82 ? 13.582 10.669 -4.126 1.00 94.75 82 ARG A C 1
ATOM 594 O O . ARG A 1 82 ? 12.400 10.741 -3.809 1.00 94.75 82 ARG A O 1
ATOM 601 N N . GLN A 1 83 ? 14.157 9.515 -4.477 1.00 94.38 83 GLN A N 1
ATOM 602 C CA . GLN A 1 83 ? 13.427 8.240 -4.464 1.00 94.38 83 GLN A CA 1
ATOM 603 C C . GLN A 1 83 ? 12.906 7.891 -3.064 1.00 94.38 83 GLN A C 1
ATOM 605 O O . GLN A 1 83 ? 11.752 7.486 -2.931 1.00 94.38 83 GLN A O 1
ATOM 610 N N . VAL A 1 84 ? 13.722 8.070 -2.021 1.00 95.81 84 VAL A N 1
ATOM 611 C CA . VAL A 1 84 ? 13.299 7.867 -0.627 1.00 95.81 84 VAL A CA 1
ATOM 612 C C . VAL A 1 84 ? 12.130 8.792 -0.292 1.00 95.81 84 VAL A C 1
ATOM 614 O O . VAL A 1 84 ? 11.086 8.299 0.126 1.00 95.81 84 VAL A O 1
ATOM 617 N N . ARG A 1 85 ? 12.246 10.099 -0.560 1.00 96.44 85 ARG A N 1
ATOM 618 C CA . ARG A 1 85 ? 11.176 11.075 -0.278 1.00 96.44 85 ARG A CA 1
ATOM 619 C C . ARG A 1 85 ? 9.864 10.729 -0.981 1.00 96.44 85 ARG A C 1
ATOM 621 O O . ARG A 1 85 ? 8.832 10.681 -0.324 1.00 96.44 85 ARG A O 1
ATOM 628 N N . HIS A 1 86 ? 9.893 10.404 -2.272 1.00 96.94 86 HIS A N 1
ATOM 629 C CA . H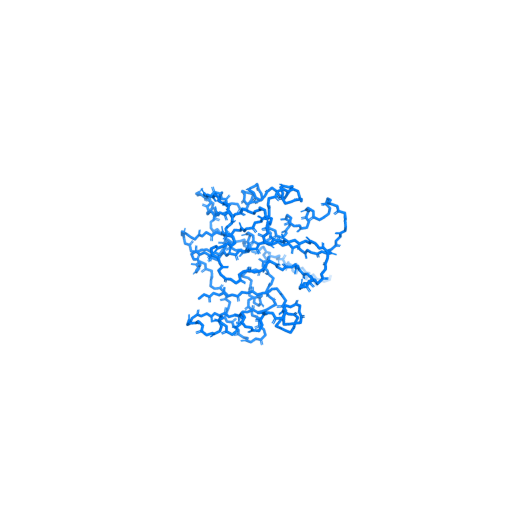IS A 1 86 ? 8.671 10.062 -3.006 1.00 96.94 86 HIS A CA 1
ATOM 630 C C . HIS A 1 86 ? 7.991 8.788 -2.486 1.00 96.94 86 HIS A C 1
ATOM 632 O O . HIS A 1 86 ? 6.765 8.720 -2.416 1.00 96.94 86 HIS A O 1
ATOM 638 N N . ASN A 1 87 ? 8.763 7.773 -2.088 1.00 97.25 87 ASN A N 1
ATOM 639 C CA . ASN A 1 87 ? 8.187 6.561 -1.503 1.00 97.25 87 ASN A CA 1
ATOM 640 C C . ASN A 1 87 ? 7.675 6.795 -0.067 1.00 97.25 87 ASN A C 1
ATOM 642 O O . ASN A 1 87 ? 6.653 6.223 0.316 1.00 97.25 87 ASN A O 1
ATOM 646 N N . GLN A 1 88 ? 8.315 7.678 0.710 1.00 98.06 88 GLN A N 1
ATOM 647 C CA . GLN A 1 88 ? 7.785 8.129 2.002 1.00 98.06 88 GLN A CA 1
ATOM 648 C C . GLN A 1 88 ? 6.456 8.885 1.829 1.00 98.06 88 GLN A C 1
ATOM 650 O O . GLN A 1 88 ? 5.491 8.599 2.538 1.00 98.06 88 GLN A O 1
ATOM 655 N N . GLU A 1 89 ? 6.375 9.800 0.859 1.00 97.94 89 GLU A N 1
ATOM 656 C CA . GLU A 1 89 ? 5.152 10.537 0.510 1.00 97.94 89 GLU A CA 1
ATOM 657 C C . GLU A 1 89 ? 4.015 9.591 0.100 1.00 97.94 89 GLU A C 1
ATOM 659 O O . GLU A 1 89 ? 2.891 9.744 0.584 1.00 97.94 89 GLU A O 1
ATOM 664 N N . LEU A 1 90 ? 4.311 8.575 -0.722 1.00 98.00 90 LEU A N 1
ATOM 665 C CA . LEU A 1 90 ? 3.356 7.531 -1.107 1.00 98.00 90 LEU A CA 1
ATOM 666 C C . LEU A 1 90 ? 2.781 6.813 0.121 1.00 98.00 90 LEU A C 1
ATOM 668 O O . LEU A 1 90 ? 1.562 6.688 0.248 1.00 98.00 90 LEU A O 1
ATOM 672 N N . LEU A 1 91 ? 3.642 6.365 1.038 1.00 98.44 91 LEU A N 1
ATOM 673 C CA . LEU A 1 91 ? 3.221 5.654 2.247 1.00 98.44 91 LEU A CA 1
ATOM 674 C C . LEU A 1 91 ? 2.385 6.542 3.175 1.00 98.44 91 LEU A C 1
ATOM 676 O O . LEU A 1 91 ? 1.315 6.126 3.617 1.00 98.44 91 LEU A O 1
ATOM 680 N N . VAL A 1 92 ? 2.822 7.777 3.438 1.00 98.25 92 VAL A N 1
ATOM 681 C CA . VAL A 1 92 ? 2.072 8.732 4.272 1.00 98.25 92 VAL A CA 1
ATOM 682 C C . VAL A 1 92 ? 0.714 9.055 3.650 1.00 98.25 92 VAL A C 1
ATOM 684 O O . VAL A 1 92 ? -0.297 9.072 4.356 1.00 98.25 92 VAL A O 1
ATOM 687 N N . GLY A 1 93 ? 0.677 9.300 2.337 1.00 97.44 93 GLY A N 1
ATOM 688 C CA . GLY A 1 93 ? -0.553 9.558 1.593 1.00 97.44 93 GLY A CA 1
ATOM 689 C C . GLY A 1 93 ? -1.521 8.381 1.672 1.00 97.44 93 GLY A C 1
ATOM 690 O O . GLY A 1 93 ? -2.688 8.569 2.013 1.00 97.44 93 GLY A O 1
ATOM 691 N N . PHE A 1 94 ? -1.024 7.164 1.440 1.00 98.00 94 PHE A N 1
ATOM 692 C CA . PHE A 1 94 ? -1.808 5.941 1.573 1.00 98.00 94 PHE A CA 1
ATOM 693 C C . PHE A 1 94 ? -2.361 5.758 2.987 1.00 98.00 94 PHE A C 1
ATOM 695 O O . PHE A 1 94 ? -3.561 5.553 3.142 1.00 98.00 94 PHE A O 1
ATOM 702 N N . PHE A 1 95 ? -1.532 5.883 4.027 1.00 98.00 95 PHE A N 1
ATOM 703 C CA . PHE A 1 95 ? -1.999 5.707 5.401 1.00 98.00 95 PHE A CA 1
ATOM 704 C C . PHE A 1 95 ? -3.109 6.696 5.766 1.00 98.00 95 PHE A C 1
ATOM 706 O O . PHE A 1 95 ? -4.128 6.286 6.317 1.00 98.00 95 PHE A O 1
ATOM 713 N N . LYS A 1 96 ? -2.959 7.980 5.409 1.00 96.19 96 LYS A N 1
ATOM 714 C CA . LYS A 1 96 ? -3.997 9.000 5.635 1.00 96.19 96 LYS A CA 1
ATOM 715 C C . LYS A 1 96 ? -5.298 8.675 4.903 1.00 96.19 96 LYS A C 1
ATOM 717 O O . LYS A 1 96 ? -6.374 8.904 5.448 1.00 96.19 96 LYS A O 1
ATOM 722 N N . ALA A 1 97 ? -5.202 8.162 3.679 1.00 94.81 97 ALA A N 1
ATOM 723 C CA . ALA A 1 97 ? -6.358 7.840 2.854 1.00 94.81 97 ALA A CA 1
ATOM 724 C C . ALA A 1 97 ? -7.062 6.541 3.294 1.00 94.81 97 ALA A C 1
ATOM 726 O O . ALA A 1 97 ? -8.286 6.446 3.222 1.00 94.81 97 ALA A O 1
ATOM 727 N N . ALA A 1 98 ? -6.303 5.558 3.783 1.00 95.06 98 ALA A N 1
ATOM 728 C CA . ALA A 1 98 ? -6.811 4.273 4.254 1.00 95.06 98 ALA A CA 1
ATOM 729 C C . ALA A 1 98 ? -7.410 4.341 5.667 1.00 95.06 98 ALA A C 1
ATOM 731 O O . ALA A 1 98 ? -8.389 3.651 5.940 1.00 95.06 98 ALA A O 1
ATOM 732 N N . LEU A 1 99 ? -6.868 5.185 6.552 1.00 93.81 99 LEU A N 1
ATOM 733 C CA . LEU A 1 99 ? -7.319 5.324 7.940 1.00 93.81 99 LEU A CA 1
ATOM 734 C C . LEU A 1 99 ? -8.848 5.496 8.101 1.00 93.81 99 LEU A C 1
ATOM 736 O O . LEU A 1 99 ? -9.437 4.726 8.857 1.00 93.81 99 LEU A O 1
ATOM 740 N N . PRO A 1 100 ? -9.541 6.413 7.388 1.00 91.88 100 PRO A N 1
ATOM 741 C CA . PRO A 1 100 ? -10.993 6.579 7.524 1.00 91.88 100 PRO A CA 1
ATOM 742 C C . PRO A 1 100 ? -11.819 5.424 6.932 1.00 91.88 100 PRO A C 1
ATOM 744 O O . PRO A 1 100 ? -13.043 5.405 7.079 1.00 91.88 100 PRO A O 1
ATOM 747 N N . LEU A 1 101 ? -11.192 4.485 6.219 1.00 92.00 101 LEU A N 1
ATOM 748 C CA . LEU A 1 101 ? -11.867 3.306 5.674 1.00 92.00 101 LEU A CA 1
ATOM 749 C C . LEU A 1 101 ? -11.953 2.164 6.689 1.00 92.00 101 LEU A C 1
ATOM 751 O O . LEU A 1 101 ? -12.789 1.277 6.522 1.00 92.00 101 LEU A O 1
ATOM 755 N N . LEU A 1 102 ? -11.116 2.187 7.728 1.00 93.19 102 LEU A N 1
ATOM 756 C CA . LEU A 1 102 ? -11.032 1.113 8.710 1.00 93.19 102 LEU A CA 1
ATOM 757 C C . LEU A 1 102 ? -12.283 1.039 9.583 1.00 93.19 102 LEU A C 1
ATOM 759 O O . LEU A 1 102 ? -12.710 2.042 10.151 1.00 93.19 102 LEU A O 1
ATOM 763 N N . ALA A 1 103 ? -12.818 -0.169 9.739 1.00 92.81 103 ALA A N 1
ATOM 764 C CA . ALA A 1 103 ? -13.762 -0.495 10.803 1.00 92.81 103 ALA A CA 1
ATOM 765 C C . ALA A 1 103 ? -13.130 -0.244 12.198 1.00 92.81 103 ALA A C 1
ATOM 767 O O . ALA A 1 103 ? -11.907 -0.106 12.290 1.00 92.81 103 ALA A O 1
ATOM 768 N N . PRO A 1 104 ? -13.907 -0.210 13.303 1.00 89.94 104 PRO A N 1
ATOM 769 C CA . PRO A 1 104 ? -13.391 0.112 14.643 1.00 89.94 104 PRO A CA 1
ATOM 770 C C . PRO A 1 104 ? -12.175 -0.709 15.108 1.00 89.94 104 PRO A C 1
ATOM 772 O O . PRO A 1 104 ? -11.333 -0.193 15.836 1.00 89.94 104 PRO A O 1
ATOM 775 N N . SER A 1 105 ? -12.049 -1.960 14.656 1.00 91.12 105 SER A N 1
ATOM 776 C CA . SER A 1 105 ? -10.893 -2.838 14.922 1.00 91.12 105 SER A CA 1
ATOM 777 C C . SER A 1 105 ? -10.132 -3.206 13.644 1.00 91.12 105 SER A C 1
ATOM 779 O O . SER A 1 105 ? -9.463 -4.238 13.570 1.00 91.12 105 SER A O 1
ATOM 781 N N . GLY A 1 106 ? -10.267 -2.371 12.615 1.00 96.00 106 GLY A N 1
ATOM 782 C CA . GLY A 1 106 ? -9.611 -2.554 11.336 1.00 96.00 106 GLY A CA 1
ATOM 783 C C . GLY A 1 106 ? -8.107 -2.298 11.412 1.00 96.00 106 GLY A C 1
ATOM 784 O O . GLY A 1 106 ? -7.600 -1.622 12.308 1.00 96.00 106 GLY A O 1
ATOM 785 N N . SER A 1 107 ? -7.376 -2.822 10.433 1.00 97.94 107 SER A N 1
ATOM 786 C CA . SER A 1 107 ? -5.926 -2.630 10.334 1.00 97.94 107 SER A CA 1
ATOM 787 C C . SER A 1 107 ? -5.470 -2.383 8.904 1.00 97.94 107 SER A C 1
ATOM 789 O O . SER A 1 107 ? -6.102 -2.818 7.937 1.00 97.94 107 SER A O 1
ATOM 791 N N . ILE A 1 108 ? -4.324 -1.721 8.787 1.00 98.50 108 ILE A N 1
ATOM 792 C CA . ILE A 1 108 ? -3.618 -1.539 7.524 1.00 98.50 108 ILE A CA 1
ATOM 793 C C . ILE A 1 108 ? -2.455 -2.523 7.485 1.00 98.50 108 ILE A C 1
ATOM 795 O O . ILE A 1 108 ? -1.676 -2.612 8.431 1.00 98.50 108 ILE A O 1
ATOM 799 N N . ILE A 1 109 ? -2.325 -3.254 6.385 1.00 98.62 109 ILE A N 1
ATOM 800 C CA . ILE A 1 109 ? -1.255 -4.222 6.172 1.00 98.62 109 ILE A CA 1
ATOM 801 C C . ILE A 1 109 ? -0.395 -3.734 5.014 1.00 98.62 109 ILE A C 1
ATOM 803 O O . ILE A 1 109 ? -0.895 -3.546 3.906 1.00 98.62 109 ILE A O 1
ATOM 807 N N . VAL A 1 110 ? 0.898 -3.541 5.262 1.00 98.75 110 VAL A N 1
ATOM 808 C CA . VAL A 1 110 ? 1.853 -3.151 4.218 1.00 98.75 110 VAL A CA 1
ATOM 809 C C . VAL A 1 110 ? 3.012 -4.122 4.193 1.00 98.75 110 VAL A C 1
ATOM 811 O O . VAL A 1 110 ? 3.603 -4.414 5.232 1.00 98.75 110 VAL A O 1
ATOM 814 N N . THR A 1 111 ? 3.360 -4.585 2.999 1.00 98.19 111 THR A N 1
ATOM 815 C CA . THR A 1 111 ? 4.556 -5.400 2.771 1.00 98.19 111 THR A CA 1
ATOM 816 C C . THR A 1 111 ? 5.581 -4.582 1.999 1.00 98.19 111 THR A C 1
ATOM 818 O O . THR A 1 111 ? 5.242 -4.030 0.958 1.00 98.19 111 THR A O 1
ATOM 821 N N . ILE A 1 112 ? 6.822 -4.507 2.478 1.00 97.44 112 ILE A N 1
ATOM 822 C CA . ILE A 1 112 ? 7.956 -3.895 1.764 1.00 97.44 112 ILE A CA 1
ATOM 823 C C . ILE A 1 112 ? 9.150 -4.852 1.772 1.00 97.44 112 ILE A C 1
ATOM 825 O O . ILE A 1 112 ? 9.208 -5.761 2.600 1.00 97.44 112 ILE A O 1
ATOM 829 N N . PHE A 1 113 ? 10.092 -4.670 0.847 1.00 96.25 113 PHE A N 1
ATOM 830 C CA . PHE A 1 113 ? 11.361 -5.397 0.898 1.00 96.25 113 PHE A CA 1
ATOM 831 C C . PHE A 1 113 ? 12.199 -4.964 2.109 1.00 96.25 113 PHE A C 1
ATOM 833 O O . PHE A 1 113 ? 12.066 -3.837 2.583 1.00 96.25 113 PHE A O 1
ATOM 840 N N . ASP A 1 114 ? 13.057 -5.862 2.589 1.00 94.06 114 ASP A N 1
ATOM 841 C CA . ASP A 1 114 ? 14.093 -5.550 3.576 1.00 94.06 114 ASP A CA 1
ATOM 842 C C . ASP A 1 114 ? 15.339 -4.954 2.877 1.00 94.06 114 ASP A C 1
ATOM 844 O O . ASP A 1 114 ? 15.563 -5.165 1.674 1.00 94.06 114 ASP A O 1
ATOM 848 N N . GLY A 1 115 ? 16.172 -4.236 3.637 1.00 93.56 115 GLY A N 1
ATOM 849 C CA . GLY A 1 115 ? 17.390 -3.587 3.150 1.00 93.56 115 GLY A CA 1
ATOM 850 C C . GLY A 1 115 ? 17.166 -2.241 2.456 1.00 93.56 115 GLY A C 1
ATOM 851 O O . GLY A 1 115 ? 16.043 -1.780 2.230 1.00 93.56 115 GLY A O 1
ATOM 852 N N . GLU A 1 116 ? 18.263 -1.586 2.084 1.00 89.81 116 GLU A N 1
ATOM 853 C CA . GLU A 1 116 ? 18.203 -0.325 1.348 1.00 89.81 116 GLU A CA 1
ATOM 854 C C . GLU A 1 116 ? 17.605 -0.495 -0.071 1.00 89.81 116 GLU A C 1
ATOM 856 O O . GLU A 1 116 ? 17.797 -1.525 -0.732 1.00 89.81 116 GLU A O 1
ATOM 861 N N . PRO A 1 117 ? 16.858 0.508 -0.572 1.00 91.50 117 PRO A N 1
ATOM 862 C CA . PRO A 1 117 ? 16.537 1.780 0.085 1.00 91.50 117 PRO A CA 1
ATOM 863 C C . PRO A 1 117 ? 15.297 1.722 0.999 1.00 91.50 117 PRO A C 1
ATOM 865 O O . PRO A 1 117 ? 14.914 2.748 1.552 1.00 91.50 117 PRO A O 1
ATOM 868 N N . TYR A 1 118 ? 14.643 0.567 1.144 1.00 95.25 118 TYR A N 1
ATOM 869 C CA . TYR A 1 118 ? 13.355 0.429 1.837 1.00 95.25 118 TYR A CA 1
ATOM 870 C C . TYR A 1 118 ? 13.451 0.728 3.338 1.00 95.25 118 TYR A C 1
ATOM 872 O O . TYR A 1 118 ? 12.531 1.306 3.916 1.00 95.25 118 TYR A O 1
ATOM 880 N N . GLU A 1 119 ? 14.586 0.410 3.961 1.00 93.75 119 GLU A N 1
ATOM 881 C CA . GLU A 1 119 ? 14.862 0.765 5.360 1.00 93.75 119 GLU A CA 1
ATOM 882 C C . GLU A 1 119 ? 14.880 2.284 5.587 1.00 93.75 119 GLU A C 1
ATOM 884 O O . GLU A 1 119 ? 14.321 2.764 6.576 1.00 93.75 119 GLU A O 1
ATOM 889 N N . LEU A 1 120 ? 15.407 3.057 4.626 1.00 96.56 120 LEU A N 1
ATOM 890 C CA . LEU A 1 120 ? 15.447 4.526 4.686 1.00 96.56 120 LEU A CA 1
ATOM 891 C C . LEU A 1 120 ? 14.051 5.159 4.646 1.00 96.56 120 LEU A C 1
ATOM 893 O O . LEU A 1 120 ? 13.878 6.322 5.008 1.00 96.56 120 LEU A O 1
ATOM 897 N N . TRP A 1 121 ? 13.027 4.416 4.221 1.00 97.50 121 TRP A N 1
ATOM 898 C CA . TRP A 1 121 ? 11.658 4.925 4.224 1.00 97.50 121 TRP A CA 1
ATOM 899 C C . TRP A 1 121 ? 11.101 5.028 5.642 1.00 97.50 121 TRP A C 1
ATOM 901 O O . TRP A 1 121 ? 10.205 5.833 5.871 1.00 97.50 121 TRP A O 1
ATOM 911 N N . ASN A 1 122 ? 11.635 4.248 6.588 1.00 96.88 122 ASN A N 1
ATOM 912 C CA . ASN A 1 122 ? 11.250 4.268 7.996 1.00 96.88 122 ASN A CA 1
ATOM 913 C C . ASN A 1 122 ? 9.720 4.178 8.200 1.00 96.88 122 ASN A C 1
ATOM 915 O O . ASN A 1 122 ? 9.084 4.998 8.867 1.00 96.88 122 ASN A O 1
ATOM 919 N N . ILE A 1 123 ? 9.111 3.151 7.593 1.00 98.25 123 ILE A N 1
ATOM 920 C CA . ILE A 1 123 ? 7.650 2.966 7.523 1.00 98.25 123 ILE A CA 1
ATOM 921 C C . ILE A 1 123 ? 6.953 3.026 8.892 1.00 98.25 123 ILE A C 1
ATOM 923 O O . ILE A 1 123 ? 5.821 3.499 8.993 1.00 98.25 123 ILE A O 1
ATOM 927 N N . ARG A 1 124 ? 7.628 2.575 9.959 1.00 98.00 124 ARG A N 1
ATOM 928 C CA . ARG A 1 124 ? 7.093 2.598 11.328 1.00 98.00 124 ARG A CA 1
ATOM 929 C C . ARG A 1 124 ? 6.883 4.023 11.820 1.00 98.00 124 ARG A C 1
ATOM 931 O O . ARG A 1 124 ? 5.837 4.321 12.394 1.00 98.00 124 ARG A O 1
ATOM 938 N N . ASP A 1 125 ? 7.861 4.889 11.588 1.00 98.00 125 ASP A N 1
ATOM 939 C CA . ASP A 1 125 ? 7.787 6.280 12.011 1.00 98.00 125 ASP A CA 1
ATOM 940 C C . ASP A 1 125 ? 6.797 7.050 11.141 1.00 98.00 125 ASP A C 1
ATOM 942 O O . ASP A 1 125 ? 5.987 7.798 11.688 1.00 98.00 125 ASP A O 1
ATOM 946 N N . LEU A 1 126 ? 6.763 6.802 9.826 1.00 98.25 126 LEU A N 1
ATOM 947 C CA . LEU A 1 126 ? 5.742 7.382 8.943 1.00 98.25 126 LEU A CA 1
ATOM 948 C C . LEU A 1 126 ? 4.321 7.053 9.419 1.00 98.25 126 LEU A C 1
ATOM 950 O O . LEU A 1 126 ? 3.486 7.949 9.528 1.00 98.25 126 LEU A O 1
ATOM 954 N N . ALA A 1 127 ? 4.060 5.785 9.752 1.00 97.81 127 ALA A N 1
ATOM 955 C CA . ALA A 1 127 ? 2.776 5.341 10.286 1.00 97.81 127 ALA A CA 1
ATOM 956 C C . ALA A 1 127 ? 2.457 6.013 11.638 1.00 97.81 127 ALA A C 1
ATOM 958 O O . ALA A 1 127 ? 1.331 6.455 11.872 1.00 97.81 127 ALA A O 1
ATOM 959 N N . ARG A 1 128 ? 3.455 6.176 12.516 1.00 97.12 128 ARG A N 1
ATOM 960 C CA . ARG A 1 128 ? 3.274 6.859 13.808 1.00 97.12 128 ARG A CA 1
ATOM 961 C C . ARG A 1 128 ? 2.813 8.306 13.649 1.00 97.12 128 ARG A C 1
ATOM 963 O O . ARG A 1 128 ? 1.917 8.736 14.373 1.00 97.12 128 ARG A O 1
ATOM 970 N N . HIS A 1 129 ? 3.380 9.039 12.690 1.00 95.44 129 HIS A N 1
ATOM 971 C CA . HIS A 1 129 ? 3.032 10.443 12.431 1.00 95.44 129 HIS A CA 1
ATOM 972 C C . HIS A 1 129 ? 1.595 10.639 11.931 1.00 95.44 129 HIS A C 1
ATOM 974 O O . HIS A 1 129 ? 1.070 11.748 11.991 1.00 95.44 129 HIS A O 1
ATOM 980 N N . VAL A 1 130 ? 0.946 9.577 11.453 1.00 95.06 130 VAL A N 1
ATOM 981 C CA . VAL A 1 130 ? -0.443 9.604 10.971 1.00 95.06 130 VAL A CA 1
ATOM 982 C C . VAL A 1 130 ? -1.420 8.923 11.934 1.00 95.06 130 VAL A C 1
ATOM 984 O O . VAL A 1 130 ? -2.557 8.654 11.562 1.00 95.06 130 VAL A O 1
ATOM 987 N N . GLY A 1 131 ? -1.001 8.661 13.178 1.00 95.50 131 GLY A N 1
ATOM 988 C CA . GLY A 1 131 ? -1.870 8.108 14.222 1.00 95.50 131 GLY A CA 1
ATOM 989 C C . GLY A 1 131 ? -2.005 6.583 14.205 1.00 95.50 131 GLY A C 1
ATOM 990 O O . GLY A 1 131 ? -2.896 6.044 14.860 1.00 95.50 131 GLY A O 1
ATOM 991 N N . LEU A 1 132 ? -1.127 5.875 13.493 1.00 97.12 132 LEU A N 1
ATOM 992 C CA . LEU A 1 132 ? -1.066 4.414 13.498 1.00 97.12 132 LEU A CA 1
ATOM 993 C C . LEU A 1 132 ? 0.037 3.913 14.438 1.00 97.12 132 LEU A C 1
ATOM 995 O O . LEU A 1 132 ? 1.039 4.584 14.683 1.00 97.12 132 LEU A O 1
ATOM 999 N N . LYS A 1 133 ? -0.114 2.690 14.938 1.00 96.50 133 LYS A N 1
ATOM 1000 C CA . LYS A 1 133 ? 0.933 1.954 15.657 1.00 96.50 133 LYS A CA 1
ATOM 1001 C C . LYS A 1 133 ? 1.170 0.613 14.978 1.00 96.50 133 LYS A C 1
ATOM 1003 O O . LYS A 1 133 ? 0.233 -0.004 14.482 1.00 96.50 133 LYS A O 1
ATOM 1008 N N . VAL A 1 134 ? 2.420 0.156 14.962 1.00 97.69 134 VAL A N 1
ATOM 1009 C CA . VAL A 1 134 ? 2.722 -1.223 14.561 1.00 97.69 134 VAL A CA 1
ATOM 1010 C C . VAL A 1 134 ? 2.186 -2.140 15.651 1.00 97.69 134 VAL A C 1
ATOM 1012 O O . VAL A 1 134 ? 2.628 -2.053 16.792 1.00 97.69 134 VAL A O 1
ATOM 1015 N N . GLU A 1 135 ? 1.251 -3.009 15.296 1.00 97.00 135 GLU A N 1
ATOM 1016 C CA . GLU A 1 135 ? 0.765 -4.065 16.181 1.00 97.00 135 GLU A CA 1
ATOM 1017 C C . GLU A 1 135 ? 1.718 -5.264 16.134 1.00 97.00 135 GLU A C 1
ATOM 1019 O O . GLU A 1 135 ? 2.174 -5.757 17.161 1.00 97.00 135 GLU A O 1
ATOM 1024 N N . ARG A 1 136 ? 2.076 -5.705 14.923 1.00 97.38 136 ARG A N 1
ATOM 1025 C CA . ARG A 1 136 ? 3.047 -6.782 14.697 1.00 97.38 136 ARG A CA 1
ATOM 1026 C C . ARG A 1 136 ? 3.699 -6.668 13.326 1.00 97.38 136 ARG A C 1
ATOM 1028 O O . ARG A 1 136 ? 3.196 -5.993 12.431 1.00 97.38 136 ARG A O 1
ATOM 1035 N N . SER A 1 137 ? 4.816 -7.366 13.143 1.00 98.12 137 SER A N 1
ATOM 1036 C CA . SER A 1 137 ? 5.435 -7.542 11.827 1.00 98.12 137 SER A CA 1
ATOM 1037 C C . SER A 1 137 ? 6.061 -8.922 11.706 1.00 98.12 137 SER A C 1
ATOM 1039 O O . SER A 1 137 ? 6.575 -9.441 12.695 1.00 98.12 137 SER A O 1
ATOM 1041 N N . PHE A 1 138 ? 6.061 -9.491 10.508 1.00 97.81 138 PHE A N 1
ATOM 1042 C CA . PHE A 1 138 ? 6.605 -10.820 10.237 1.00 97.81 138 PHE A CA 1
ATOM 1043 C C . PHE A 1 138 ? 7.210 -10.882 8.832 1.00 97.81 138 PHE A C 1
ATOM 1045 O O . PHE A 1 138 ? 6.928 -10.035 7.983 1.00 97.81 138 PHE A O 1
ATOM 1052 N N . LYS A 1 139 ? 8.079 -11.869 8.601 1.00 97.50 139 LYS A N 1
ATOM 1053 C CA . LYS A 1 139 ? 8.681 -12.110 7.285 1.00 97.50 139 LYS A CA 1
ATOM 1054 C C . LYS A 1 139 ? 7.584 -12.481 6.285 1.00 97.50 139 LYS A C 1
ATOM 1056 O O . LYS A 1 139 ? 6.787 -13.373 6.565 1.00 97.50 139 LYS A O 1
ATOM 1061 N N . PHE A 1 140 ? 7.567 -11.832 5.127 1.00 96.56 140 PHE A N 1
ATOM 1062 C CA . PHE A 1 140 ? 6.689 -12.213 4.028 1.00 96.56 140 PHE A CA 1
ATOM 1063 C C . PHE A 1 140 ? 7.131 -13.567 3.461 1.00 96.56 140 PHE A C 1
ATOM 1065 O O . PHE A 1 140 ? 8.306 -13.774 3.153 1.00 96.56 140 PHE A O 1
ATOM 1072 N N . GLN A 1 141 ? 6.188 -14.498 3.338 1.00 93.00 141 GLN A N 1
ATOM 1073 C CA . GLN A 1 141 ? 6.437 -15.848 2.841 1.00 93.00 141 GLN A CA 1
ATOM 1074 C C . GLN A 1 141 ? 5.793 -16.002 1.465 1.00 93.00 141 GLN A C 1
ATOM 1076 O O . GLN A 1 141 ? 4.614 -16.320 1.363 1.00 93.00 141 GLN A O 1
ATOM 1081 N N . ALA A 1 142 ? 6.571 -15.788 0.401 1.00 91.38 142 ALA A N 1
ATOM 1082 C CA . ALA A 1 142 ? 6.084 -15.930 -0.974 1.00 91.38 142 ALA A CA 1
ATOM 1083 C C . ALA A 1 142 ? 5.490 -17.325 -1.247 1.00 91.38 142 ALA A C 1
ATOM 1085 O O . ALA A 1 142 ? 4.478 -17.441 -1.928 1.00 91.38 142 ALA A O 1
ATOM 1086 N N . SER A 1 143 ? 6.066 -18.373 -0.649 1.00 90.94 143 SER A N 1
ATOM 1087 C CA . SER A 1 143 ? 5.597 -19.759 -0.770 1.00 90.94 143 SER A CA 1
ATOM 1088 C C . SER A 1 143 ? 4.197 -20.007 -0.200 1.00 90.94 143 SER A C 1
ATOM 1090 O O . SER A 1 143 ? 3.577 -21.003 -0.556 1.00 90.94 143 SER A O 1
ATOM 1092 N N . ALA A 1 144 ? 3.682 -19.118 0.656 1.00 92.50 144 ALA A N 1
ATOM 1093 C CA . ALA A 1 144 ? 2.308 -19.193 1.150 1.00 92.50 144 ALA A CA 1
ATOM 1094 C C . ALA A 1 144 ? 1.270 -18.770 0.091 1.00 92.50 144 ALA A C 1
ATOM 1096 O O . ALA A 1 144 ? 0.074 -18.942 0.310 1.00 92.50 144 ALA A O 1
ATOM 1097 N N . TYR A 1 145 ? 1.717 -18.231 -1.049 1.00 90.44 145 TYR A N 1
ATOM 1098 C CA . TYR A 1 145 ? 0.876 -17.761 -2.146 1.00 90.44 145 TYR A CA 1
ATOM 1099 C C . TYR A 1 145 ? 1.242 -18.515 -3.434 1.00 90.44 145 TYR A C 1
ATOM 1101 O O . TYR A 1 145 ? 2.084 -18.048 -4.208 1.00 90.44 145 TYR A O 1
ATOM 1109 N N . PRO A 1 146 ? 0.649 -19.699 -3.681 1.00 90.44 146 PRO A N 1
ATOM 1110 C CA . PRO A 1 146 ? 0.897 -20.461 -4.901 1.00 90.44 146 PRO A CA 1
ATOM 1111 C C . PRO A 1 146 ? 0.685 -19.606 -6.157 1.00 90.44 146 PRO A C 1
ATOM 1113 O O . PRO A 1 146 ? -0.313 -18.901 -6.279 1.00 90.44 146 PRO A O 1
ATOM 1116 N N . GLY A 1 147 ? 1.646 -19.645 -7.081 1.00 87.50 147 GLY A N 1
ATOM 1117 C CA . GLY A 1 147 ? 1.617 -18.843 -8.310 1.00 87.50 147 GLY A CA 1
ATOM 1118 C C . GLY A 1 147 ? 2.078 -17.388 -8.155 1.00 87.50 147 GLY A C 1
ATOM 1119 O O . GLY A 1 147 ? 2.151 -16.677 -9.156 1.00 87.50 147 GLY A O 1
ATOM 1120 N N . TYR A 1 148 ? 2.435 -16.931 -6.948 1.00 89.06 148 TYR A N 1
ATOM 1121 C CA . TYR A 1 148 ? 2.963 -15.582 -6.758 1.00 89.06 148 TYR A CA 1
ATOM 1122 C C . TYR A 1 148 ? 4.279 -15.376 -7.515 1.00 89.06 148 TYR A C 1
ATOM 1124 O O . TYR A 1 148 ? 5.265 -16.088 -7.324 1.00 89.06 148 TYR A O 1
ATOM 1132 N N . GLN A 1 149 ? 4.299 -14.325 -8.330 1.00 86.81 149 GLN A N 1
ATOM 1133 C CA . GLN A 1 149 ? 5.486 -13.829 -9.007 1.00 86.81 149 GLN A CA 1
ATOM 1134 C C . GLN A 1 149 ? 5.582 -12.328 -8.777 1.00 86.81 149 GLN A C 1
ATOM 1136 O O . GLN A 1 149 ? 4.631 -11.581 -9.018 1.00 86.81 149 GLN A O 1
ATOM 1141 N N . HIS A 1 150 ? 6.737 -11.879 -8.297 1.00 87.81 150 HIS A N 1
ATOM 1142 C CA . HIS A 1 150 ? 6.948 -10.464 -8.053 1.00 87.81 150 HIS A CA 1
ATOM 1143 C C . HIS A 1 150 ? 7.199 -9.725 -9.375 1.00 87.81 150 HIS A C 1
ATOM 1145 O O . HIS A 1 150 ? 8.104 -10.091 -10.125 1.00 87.81 150 HIS A O 1
ATOM 1151 N N . ALA A 1 151 ? 6.444 -8.654 -9.624 1.00 87.56 151 ALA A N 1
ATOM 1152 C CA . ALA A 1 151 ? 6.558 -7.825 -10.821 1.00 87.56 151 ALA A CA 1
ATOM 1153 C C . ALA A 1 151 ? 6.887 -6.367 -10.461 1.00 87.56 151 ALA A C 1
ATOM 1155 O O . ALA A 1 151 ? 6.486 -5.863 -9.413 1.00 87.56 151 ALA A O 1
ATOM 1156 N N . ARG A 1 152 ? 7.634 -5.677 -11.330 1.00 86.56 152 ARG A N 1
ATOM 1157 C CA . ARG A 1 152 ? 8.043 -4.278 -11.117 1.00 86.56 152 ARG A CA 1
ATOM 1158 C C . ARG A 1 152 ? 6.940 -3.319 -11.581 1.00 86.56 152 ARG A C 1
ATOM 1160 O O . ARG A 1 152 ? 6.057 -3.688 -12.352 1.00 86.56 152 ARG A O 1
ATOM 1167 N N . THR A 1 153 ? 7.033 -2.048 -11.189 1.00 83.88 153 THR A N 1
ATOM 1168 C CA . THR A 1 153 ? 6.096 -0.983 -11.618 1.00 83.88 153 THR A CA 1
ATOM 1169 C C . THR A 1 153 ? 6.090 -0.735 -13.136 1.00 83.88 153 THR A C 1
ATOM 1171 O O . THR A 1 153 ? 5.152 -0.144 -13.670 1.00 83.88 153 THR A O 1
ATOM 1174 N N . LEU A 1 154 ? 7.140 -1.182 -13.833 1.00 82.44 154 LEU A N 1
ATOM 1175 C CA . LEU A 1 154 ? 7.301 -1.083 -15.286 1.00 82.44 154 LEU A CA 1
ATOM 1176 C C . LEU A 1 154 ? 6.809 -2.331 -16.045 1.00 82.44 154 LEU A C 1
ATOM 1178 O O . LEU A 1 154 ? 7.015 -2.410 -17.249 1.00 82.44 154 LEU A O 1
ATOM 1182 N N . GLY A 1 155 ? 6.168 -3.288 -15.368 1.00 81.88 155 GLY A N 1
ATOM 1183 C CA . GLY A 1 155 ? 5.739 -4.552 -15.970 1.00 81.88 155 GLY A CA 1
ATOM 1184 C C . GLY A 1 155 ? 6.714 -5.706 -15.742 1.00 81.88 155 GLY A C 1
ATOM 1185 O O . GLY A 1 155 ? 7.671 -5.603 -14.961 1.00 81.88 155 GLY A O 1
ATOM 1186 N N . ASN A 1 156 ? 6.451 -6.819 -16.426 1.00 76.62 156 ASN A N 1
ATOM 1187 C CA . ASN A 1 156 ? 7.367 -7.954 -16.483 1.00 76.62 156 ASN A CA 1
ATOM 1188 C C . ASN A 1 156 ? 8.529 -7.589 -17.418 1.00 76.62 156 ASN A C 1
ATOM 1190 O O . ASN A 1 156 ? 8.349 -7.487 -18.626 1.00 76.62 156 ASN A O 1
ATOM 1194 N N . ILE A 1 157 ? 9.715 -7.359 -16.857 1.00 65.56 157 ILE A N 1
ATOM 1195 C CA . ILE A 1 157 ? 10.930 -7.144 -17.649 1.00 65.56 157 ILE A CA 1
ATOM 1196 C C . ILE A 1 157 ? 11.618 -8.500 -17.800 1.00 65.56 157 ILE A C 1
ATOM 1198 O O . ILE A 1 157 ? 11.976 -9.118 -16.796 1.00 65.56 157 ILE A O 1
ATOM 1202 N N . GLU A 1 158 ? 11.796 -8.958 -19.038 1.00 58.56 158 GLU A N 1
ATOM 1203 C CA . GLU A 1 158 ? 12.622 -10.126 -19.343 1.00 58.56 158 GLU A CA 1
ATOM 1204 C C . GLU A 1 158 ? 14.109 -9.736 -19.304 1.00 58.56 158 GLU A C 1
ATOM 1206 O O . GLU A 1 158 ? 14.523 -8.732 -19.884 1.00 58.56 158 GLU A O 1
ATOM 1211 N N . GLY A 1 159 ? 14.923 -10.523 -18.594 1.00 54.97 159 GLY A N 1
ATOM 1212 C CA . GLY A 1 159 ? 16.353 -10.251 -18.410 1.00 54.97 159 GLY A CA 1
ATOM 1213 C C . GLY A 1 159 ? 16.682 -9.267 -17.273 1.00 54.97 159 GLY A C 1
ATOM 1214 O O . GLY A 1 159 ? 15.848 -8.500 -16.796 1.00 54.97 159 GLY A O 1
ATOM 1215 N N . GLY A 1 160 ? 17.930 -9.320 -16.791 1.00 56.22 160 GLY A N 1
ATOM 1216 C CA . GLY A 1 160 ? 18.445 -8.427 -15.738 1.00 56.22 160 GLY A CA 1
ATOM 1217 C C . GLY A 1 160 ? 18.626 -9.048 -14.347 1.00 56.22 160 GLY A C 1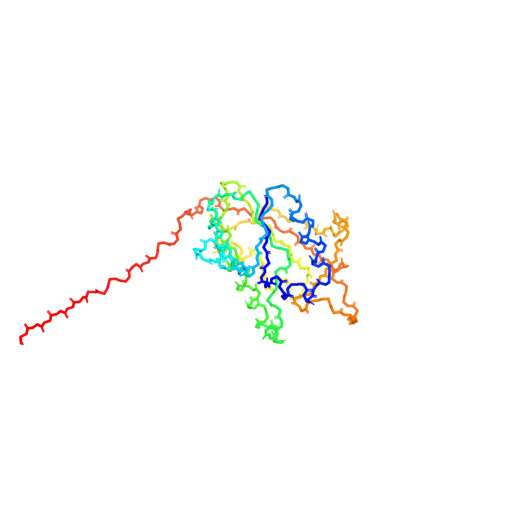
ATOM 1218 O O . GLY A 1 160 ? 18.886 -8.313 -13.398 1.00 56.22 160 GLY A O 1
ATOM 1219 N N . GLY A 1 161 ? 18.490 -10.374 -14.202 1.00 58.41 161 GLY A N 1
ATOM 1220 C CA . GLY A 1 161 ? 18.888 -11.137 -13.001 1.00 58.41 161 GLY A CA 1
ATOM 1221 C C . GLY A 1 161 ? 18.129 -10.823 -11.703 1.00 58.41 161 GLY A C 1
ATOM 1222 O O . GLY A 1 161 ? 18.357 -11.466 -10.681 1.00 58.41 161 GLY A O 1
ATOM 1223 N N . TRP A 1 162 ? 17.220 -9.851 -11.718 1.00 63.22 162 TRP A N 1
ATOM 1224 C CA . TRP A 1 162 ? 16.499 -9.409 -10.538 1.00 63.22 162 TRP A CA 1
ATOM 1225 C C . TRP A 1 162 ? 15.342 -10.357 -10.223 1.00 63.22 162 TRP A C 1
ATOM 1227 O O . TRP A 1 162 ? 14.340 -10.394 -10.934 1.00 63.22 162 TRP A O 1
ATOM 1237 N N . LYS A 1 163 ? 15.471 -11.108 -9.127 1.00 68.00 163 LYS A N 1
ATOM 1238 C CA . LYS A 1 163 ? 14.438 -12.022 -8.631 1.00 68.00 163 LYS A CA 1
ATOM 1239 C C . LYS A 1 163 ? 13.794 -11.444 -7.379 1.00 68.00 163 LYS A C 1
ATOM 1241 O O . LYS A 1 163 ? 14.212 -11.731 -6.262 1.00 68.00 163 LYS A O 1
ATOM 1246 N N . GLY A 1 164 ? 12.766 -10.616 -7.560 1.00 73.81 164 GLY A N 1
ATOM 1247 C CA . GLY A 1 164 ? 12.015 -10.045 -6.435 1.00 73.81 164 GLY A CA 1
ATOM 1248 C C . GLY A 1 164 ? 11.412 -11.106 -5.502 1.00 73.81 164 GLY A C 1
ATOM 1249 O O . GLY A 1 164 ? 11.253 -10.844 -4.319 1.00 73.81 164 GLY A O 1
ATOM 1250 N N . VAL A 1 165 ? 11.130 -12.313 -6.008 1.00 78.12 165 VAL A N 1
ATOM 1251 C CA . VAL A 1 165 ? 10.569 -13.431 -5.226 1.00 78.12 165 VAL A CA 1
ATOM 1252 C C . VAL A 1 165 ? 11.533 -13.940 -4.146 1.00 78.12 165 VAL A C 1
ATOM 1254 O O . VAL A 1 165 ? 11.084 -14.292 -3.060 1.00 78.12 165 VAL A O 1
ATOM 1257 N N . ASP A 1 166 ? 12.841 -13.918 -4.413 1.00 82.12 166 ASP A N 1
ATOM 1258 C CA . ASP A 1 166 ? 13.865 -14.409 -3.480 1.00 82.12 166 ASP A CA 1
ATOM 1259 C C . ASP A 1 166 ? 14.317 -13.329 -2.486 1.00 82.12 166 ASP A C 1
ATOM 1261 O O . ASP A 1 166 ? 15.048 -13.607 -1.532 1.00 82.12 166 ASP A O 1
ATOM 1265 N N . ARG A 1 167 ? 13.902 -12.073 -2.698 1.00 89.38 167 ARG A N 1
ATOM 1266 C CA . ARG A 1 167 ? 14.303 -10.972 -1.825 1.00 89.38 167 ARG A CA 1
ATOM 1267 C C . ARG A 1 167 ? 13.567 -11.056 -0.486 1.00 89.38 167 ARG A C 1
ATOM 1269 O O . ARG A 1 167 ? 12.344 -11.207 -0.467 1.00 89.38 167 ARG A O 1
ATOM 1276 N N . PRO A 1 168 ? 14.282 -10.887 0.640 1.00 94.19 168 PRO A N 1
ATOM 1277 C CA . PRO A 1 168 ? 13.641 -10.794 1.940 1.00 94.19 168 PRO A CA 1
ATOM 1278 C C . PRO A 1 168 ? 12.713 -9.577 1.976 1.00 94.19 168 PRO A C 1
ATOM 1280 O O . PRO A 1 168 ? 13.032 -8.503 1.462 1.00 94.19 168 PRO A O 1
ATOM 1283 N N . ALA A 1 169 ? 11.534 -9.783 2.546 1.00 96.94 169 ALA A N 1
ATOM 1284 C CA . ALA A 1 169 ? 10.499 -8.779 2.686 1.00 96.94 169 ALA A CA 1
ATOM 1285 C C . ALA A 1 169 ? 9.775 -8.967 4.015 1.00 96.94 169 ALA A C 1
ATOM 1287 O O . ALA A 1 169 ? 9.703 -10.076 4.561 1.00 96.94 169 AL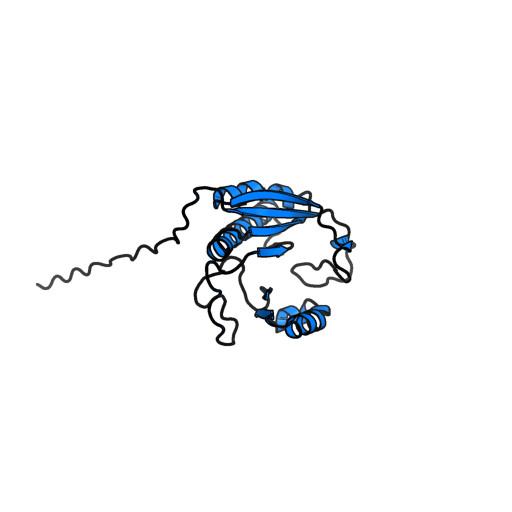A A O 1
ATOM 1288 N N . ARG A 1 170 ? 9.184 -7.882 4.504 1.00 97.81 170 ARG A N 1
ATOM 1289 C CA . ARG A 1 170 ? 8.472 -7.836 5.774 1.00 97.81 170 ARG A CA 1
ATOM 1290 C C . ARG A 1 170 ? 7.083 -7.260 5.596 1.00 97.81 170 ARG A C 1
ATOM 1292 O O . ARG A 1 170 ? 6.899 -6.206 4.992 1.00 97.81 170 ARG A O 1
ATOM 1299 N N . THR A 1 171 ? 6.116 -7.945 6.190 1.00 98.50 171 THR A N 1
ATOM 1300 C CA . THR A 1 171 ? 4.741 -7.482 6.327 1.00 98.50 171 THR A CA 1
ATOM 1301 C C . THR A 1 171 ? 4.566 -6.847 7.701 1.00 98.50 171 THR A C 1
ATOM 1303 O O . THR A 1 171 ? 4.909 -7.441 8.726 1.00 98.50 171 THR A O 1
ATOM 1306 N N . TYR A 1 172 ? 4.023 -5.637 7.724 1.00 98.62 172 TYR A N 1
ATOM 1307 C CA . TYR A 1 172 ? 3.672 -4.883 8.920 1.00 98.62 172 TYR A CA 1
ATOM 1308 C C . TYR A 1 172 ? 2.155 -4.791 9.030 1.00 98.62 172 TYR A C 1
ATOM 1310 O O . TYR A 1 172 ? 1.486 -4.478 8.046 1.00 98.62 172 TYR A O 1
ATOM 1318 N N . ILE A 1 173 ? 1.626 -5.030 10.229 1.00 98.62 173 ILE A N 1
ATOM 1319 C CA . ILE A 1 173 ? 0.226 -4.772 10.564 1.00 98.62 173 ILE A CA 1
ATOM 1320 C C . ILE A 1 173 ? 0.174 -3.533 11.448 1.00 98.62 173 ILE A C 1
ATOM 1322 O O . ILE A 1 173 ? 0.795 -3.489 12.514 1.00 98.62 173 ILE A O 1
ATOM 1326 N N . PHE A 1 174 ? -0.567 -2.534 10.987 1.00 98.44 174 PHE A N 1
ATOM 1327 C CA . PHE A 1 174 ? -0.778 -1.267 11.660 1.00 98.44 174 PHE A CA 1
ATOM 1328 C C . PHE A 1 174 ? -2.210 -1.177 12.180 1.00 98.44 174 PHE A C 1
ATOM 1330 O O . PHE A 1 174 ? -3.160 -1.359 11.418 1.00 98.44 174 PHE A O 1
ATOM 1337 N N . ALA A 1 175 ? -2.353 -0.851 13.459 1.00 96.88 175 ALA A N 1
ATOM 1338 C CA . ALA A 1 175 ? -3.628 -0.558 14.101 1.00 96.88 175 ALA A CA 1
ATOM 1339 C C . ALA A 1 175 ? -3.742 0.945 14.384 1.00 96.88 175 ALA A C 1
ATOM 1341 O O . ALA A 1 175 ? -2.730 1.651 14.469 1.00 96.88 175 ALA A O 1
ATOM 1342 N N . VAL A 1 176 ? -4.967 1.435 14.563 1.00 94.56 176 VAL A N 1
ATOM 1343 C CA . VAL A 1 176 ? -5.203 2.804 15.041 1.00 94.56 176 VAL A CA 1
ATOM 1344 C C . VAL A 1 176 ? -4.624 2.939 16.453 1.00 94.56 176 VAL A C 1
ATOM 1346 O O . VAL A 1 176 ? -4.762 2.040 17.284 1.00 94.56 176 VAL A O 1
ATOM 1349 N N . LYS A 1 177 ? -3.910 4.034 16.725 1.00 87.88 177 LYS A N 1
ATOM 1350 C CA . LYS A 1 177 ? -3.395 4.316 18.068 1.00 87.88 177 LYS A CA 1
ATOM 1351 C C . LYS A 1 177 ? -4.565 4.650 19.000 1.00 87.88 177 LYS A C 1
ATOM 1353 O O . LYS A 1 177 ? -5.432 5.443 18.639 1.00 87.88 177 LYS A O 1
ATOM 1358 N N . ASP A 1 178 ? -4.561 4.086 20.205 1.00 77.31 178 ASP A N 1
ATOM 1359 C CA . ASP A 1 178 ? -5.582 4.376 21.217 1.00 77.31 178 ASP A CA 1
ATOM 1360 C C . ASP A 1 178 ? -5.605 5.886 21.515 1.00 77.31 178 ASP A C 1
ATOM 1362 O O . ASP A 1 178 ? -4.552 6.506 21.692 1.00 77.31 178 ASP A O 1
ATOM 1366 N N . GLY A 1 179 ? -6.797 6.489 21.506 1.00 61.28 179 GLY A N 1
ATOM 1367 C CA . GLY A 1 179 ? -6.976 7.933 21.703 1.00 61.28 179 GLY A CA 1
ATOM 1368 C C . GLY A 1 179 ? -6.648 8.819 20.492 1.00 61.28 179 GLY A C 1
ATOM 1369 O O . GLY A 1 179 ? -6.633 10.041 20.631 1.00 61.28 179 GLY A O 1
ATOM 1370 N N . ALA A 1 180 ? -6.387 8.257 19.304 1.00 58.22 180 ALA A N 1
ATOM 1371 C CA . ALA A 1 180 ? -6.303 9.053 18.079 1.00 58.22 180 ALA A CA 1
ATOM 1372 C C . ALA A 1 180 ? -7.694 9.621 17.715 1.00 58.22 180 ALA A C 1
ATOM 1374 O O . ALA A 1 180 ? -8.661 8.854 17.675 1.00 58.22 180 ALA A O 1
ATOM 1375 N N . PRO A 1 181 ? -7.833 10.931 17.427 1.00 48.31 181 PRO A N 1
ATOM 1376 C CA . PRO A 1 181 ? -9.114 11.500 17.023 1.00 48.31 181 PRO A CA 1
ATOM 1377 C C . PRO A 1 181 ? -9.627 10.836 15.738 1.00 48.31 181 PRO A C 1
ATOM 1379 O O . PRO A 1 181 ? -8.971 10.898 14.700 1.00 48.31 181 PRO A O 1
ATOM 1382 N N . GLN A 1 182 ? -10.825 10.248 15.782 1.00 52.28 182 GLN A N 1
ATOM 1383 C CA . GLN A 1 182 ? -11.567 9.787 14.599 1.00 52.28 182 GLN A CA 1
ATOM 1384 C C . GLN A 1 182 ? -12.277 10.941 13.859 1.00 52.28 182 GLN A C 1
ATOM 1386 O O . GLN A 1 182 ? -13.272 10.728 13.168 1.00 52.28 182 GLN A O 1
ATOM 1391 N N . GLU A 1 183 ? -11.805 12.183 13.977 1.00 44.97 183 GLU A N 1
ATOM 1392 C CA . GLU A 1 183 ? -12.428 13.290 13.255 1.00 44.97 183 GLU A CA 1
ATOM 1393 C C . GLU A 1 183 ? -11.781 13.485 11.884 1.00 44.97 183 GLU A C 1
ATOM 1395 O O . GLU A 1 183 ? -10.595 13.790 11.747 1.00 44.97 183 GLU A O 1
ATOM 1400 N N . ALA A 1 184 ? -12.595 13.306 10.841 1.00 47.31 184 ALA A N 1
ATOM 1401 C CA . ALA A 1 184 ? -12.235 13.672 9.481 1.00 47.31 184 ALA A CA 1
ATOM 1402 C C . ALA A 1 184 ? -11.831 15.160 9.430 1.00 47.31 184 ALA A C 1
ATOM 1404 O O . ALA A 1 184 ? -12.497 15.986 10.059 1.00 47.31 184 ALA A O 1
ATOM 1405 N N . PRO A 1 185 ? -10.795 15.538 8.659 1.00 40.69 185 PRO A N 1
ATOM 1406 C CA . PRO A 1 185 ? -10.398 16.933 8.544 1.00 40.69 185 PRO A CA 1
ATOM 1407 C C . PRO A 1 185 ? -11.569 17.746 7.982 1.00 40.69 185 PRO A C 1
ATOM 1409 O O . PRO A 1 185 ? -11.965 17.569 6.829 1.00 40.69 185 PRO A O 1
ATOM 1412 N N . ARG A 1 186 ? -12.142 18.631 8.808 1.00 40.66 186 ARG A N 1
ATOM 1413 C CA . ARG A 1 186 ? -13.116 19.628 8.358 1.00 40.66 186 ARG A CA 1
ATOM 1414 C C . ARG A 1 186 ? -12.405 20.547 7.369 1.00 40.66 186 ARG A C 1
ATOM 1416 O O . ARG A 1 186 ? -11.457 21.243 7.727 1.00 40.66 186 ARG A O 1
ATOM 1423 N N . SER A 1 187 ? -12.854 20.546 6.117 1.00 40.88 187 SER A N 1
ATOM 1424 C CA . SER A 1 187 ? -12.478 21.564 5.141 1.00 40.88 187 SER A CA 1
ATOM 1425 C C . SER A 1 187 ? -12.861 22.931 5.708 1.00 40.88 187 SER A C 1
ATOM 1427 O O . SER A 1 187 ? -14.048 23.198 5.906 1.00 40.88 187 SER A O 1
ATOM 1429 N N . LYS A 1 188 ? -11.878 23.794 5.984 1.00 37.91 188 LYS A N 1
ATOM 1430 C CA . LYS A 1 188 ? -12.143 25.210 6.252 1.00 37.91 188 LYS A CA 1
ATOM 1431 C C . LYS A 1 188 ? -12.782 25.797 4.991 1.00 37.91 188 LYS A C 1
ATOM 1433 O O . LYS A 1 188 ? -12.097 25.961 3.984 1.00 37.91 188 LYS A O 1
ATOM 1438 N N . LYS A 1 189 ? -14.093 26.064 5.029 1.00 36.75 189 LYS A N 1
ATOM 1439 C CA . LYS A 1 189 ? -14.731 26.974 4.074 1.00 36.75 189 LYS A CA 1
ATOM 1440 C C . LYS A 1 189 ? -14.065 28.333 4.263 1.00 36.75 189 LYS A C 1
ATOM 1442 O O . LYS A 1 189 ? -14.061 28.869 5.368 1.00 36.75 189 LYS A O 1
ATOM 1447 N N . LYS A 1 190 ? -13.441 28.829 3.202 1.00 37.16 190 LYS A N 1
ATOM 1448 C CA . LYS A 1 190 ? -12.986 30.210 3.096 1.00 37.16 190 LYS A CA 1
ATOM 1449 C C . LYS A 1 190 ? -14.267 31.033 2.903 1.00 37.16 190 LYS A C 1
ATOM 1451 O O . LYS A 1 190 ? -14.937 30.836 1.895 1.00 37.16 190 LYS A O 1
ATOM 1456 N N . ASN A 1 191 ? -14.663 31.825 3.899 1.00 33.75 191 ASN A N 1
ATOM 1457 C CA . ASN A 1 191 ? -15.641 32.886 3.672 1.00 33.75 191 ASN A CA 1
ATOM 1458 C C . ASN A 1 191 ? -14.922 33.946 2.836 1.00 33.75 191 ASN A C 1
ATOM 1460 O O . ASN A 1 191 ? -13.924 34.509 3.285 1.00 33.75 191 ASN A O 1
ATOM 1464 N N . GLU A 1 192 ? -15.372 34.126 1.602 1.00 39.66 192 GLU A N 1
ATOM 1465 C CA . GLU A 1 192 ? -15.150 35.351 0.846 1.00 39.66 192 GLU A CA 1
ATOM 1466 C C . GLU A 1 192 ? -16.308 36.267 1.236 1.00 39.66 192 GLU A C 1
ATOM 1468 O O . GLU A 1 192 ? -17.434 36.057 0.790 1.00 39.66 192 GLU A O 1
ATOM 1473 N N . ASP A 1 193 ? -16.046 37.196 2.155 1.00 39.31 193 ASP A N 1
ATOM 1474 C CA . ASP A 1 193 ? -16.939 38.330 2.368 1.00 39.31 193 ASP A CA 1
ATOM 1475 C C . ASP A 1 193 ? -16.773 39.269 1.171 1.00 39.31 193 ASP A C 1
ATOM 1477 O O . ASP A 1 193 ? -15.673 39.720 0.841 1.00 39.31 193 ASP A O 1
ATOM 1481 N N . SER A 1 194 ? -17.888 39.473 0.481 1.00 42.25 194 SER A N 1
ATOM 1482 C CA . SER A 1 194 ? -18.095 40.489 -0.534 1.00 42.25 194 SER A CA 1
ATOM 1483 C C . SER A 1 194 ? -18.331 41.830 0.159 1.00 42.25 194 SER A C 1
ATOM 1485 O O . SER A 1 194 ? -19.411 42.022 0.717 1.00 42.25 194 SER A O 1
ATOM 1487 N N . ASP A 1 195 ? -17.370 42.747 0.089 1.00 42.34 195 ASP A N 1
ATOM 1488 C CA . ASP A 1 195 ? -17.665 44.168 0.283 1.00 42.34 195 ASP A CA 1
ATOM 1489 C C . ASP A 1 195 ? -18.048 44.770 -1.070 1.00 42.34 195 ASP A C 1
ATOM 1491 O O . ASP A 1 195 ? -17.260 44.822 -2.018 1.00 42.34 195 ASP A O 1
ATOM 1495 N N . SER A 1 196 ? -19.322 45.137 -1.140 1.00 43.72 196 SER A N 1
ATOM 1496 C CA . SER A 1 196 ? -19.934 45.975 -2.156 1.00 43.72 196 SER A CA 1
ATOM 1497 C C . SER A 1 196 ? -20.050 47.358 -1.533 1.00 43.72 196 SER A C 1
ATOM 1499 O O . SER A 1 196 ? -20.918 47.547 -0.687 1.00 43.72 196 SER A O 1
ATOM 1501 N N . ASP A 1 197 ? -19.205 48.296 -1.949 1.00 49.66 197 ASP A N 1
ATOM 1502 C CA . ASP A 1 197 ? -19.404 49.719 -1.673 1.00 49.66 197 ASP A CA 1
ATOM 1503 C C . ASP A 1 197 ? -19.843 50.398 -2.978 1.00 49.66 197 ASP A C 1
ATOM 1505 O O . ASP A 1 197 ? -19.039 50.611 -3.889 1.00 49.66 197 ASP A O 1
ATOM 1509 N N . ASP A 1 198 ? -21.147 50.668 -3.059 1.00 50.84 198 ASP A N 1
ATOM 1510 C CA . ASP A 1 198 ? -21.744 51.707 -3.901 1.00 50.84 198 ASP A CA 1
ATOM 1511 C C . ASP A 1 198 ? -21.717 53.020 -3.096 1.00 50.84 198 ASP A C 1
ATOM 1513 O O . ASP A 1 198 ? -22.376 53.102 -2.058 1.00 50.84 198 ASP A O 1
ATOM 1517 N N . ASP A 1 199 ? -20.926 53.999 -3.548 1.00 43.75 199 ASP A N 1
ATOM 1518 C CA . ASP A 1 199 ? -21.292 55.421 -3.763 1.00 43.75 199 ASP A CA 1
ATOM 1519 C C . ASP A 1 199 ? -20.080 56.237 -4.267 1.00 43.75 199 ASP A C 1
ATOM 1521 O O . ASP A 1 199 ? -19.027 56.276 -3.585 1.00 43.75 199 ASP A O 1
#

Organism: NCBI:txid172621